Protein AF-A0A958PGD7-F1 (afdb_monomer_lite)

Structure (mmCIF, N/CA/C/O backbone):
data_AF-A0A958PGD7-F1
#
_entry.id   AF-A0A958PGD7-F1
#
loop_
_atom_site.group_PDB
_atom_site.id
_atom_site.type_symbol
_atom_site.label_atom_id
_atom_site.label_alt_id
_atom_site.label_comp_id
_atom_site.label_asym_id
_atom_site.label_entity_id
_atom_site.label_seq_id
_atom_site.pdbx_PDB_ins_code
_atom_site.Cartn_x
_atom_site.Cartn_y
_atom_site.Cartn_z
_atom_site.occupancy
_atom_site.B_iso_or_equiv
_atom_site.auth_seq_id
_atom_site.auth_comp_id
_atom_site.auth_asym_id
_atom_site.auth_atom_id
_atom_site.pdbx_PDB_model_num
ATOM 1 N N . MET A 1 1 ? -17.026 43.948 -34.438 1.00 54.66 1 MET A N 1
ATOM 2 C CA . MET A 1 1 ? -16.077 43.223 -35.307 1.00 54.66 1 MET A CA 1
ATOM 3 C C . MET A 1 1 ? -16.571 41.794 -35.435 1.00 54.66 1 MET A C 1
ATOM 5 O O . MET A 1 1 ? -16.818 41.193 -34.396 1.00 54.66 1 MET A O 1
ATOM 9 N N . PRO A 1 2 ? -16.818 41.289 -36.651 1.00 49.25 2 PRO A N 1
ATOM 10 C CA . PRO A 1 2 ? -17.203 39.897 -36.843 1.00 49.25 2 PRO A CA 1
ATOM 11 C C . PRO A 1 2 ? -16.005 38.981 -36.539 1.00 49.25 2 PRO A C 1
ATOM 13 O O . PRO A 1 2 ? -14.894 39.269 -36.968 1.00 49.25 2 PRO A O 1
ATOM 16 N N . GLU A 1 3 ? -16.226 37.863 -35.841 1.00 53.06 3 GLU A N 1
ATOM 17 C CA . GLU A 1 3 ? -15.231 36.817 -35.500 1.00 53.06 3 GLU A CA 1
ATOM 18 C C . GLU A 1 3 ? -14.529 36.154 -36.711 1.00 53.06 3 GLU A C 1
ATOM 20 O O . GLU A 1 3 ? -13.747 35.223 -36.545 1.00 53.06 3 GLU A O 1
ATOM 25 N N . LYS A 1 4 ? -14.784 36.622 -37.939 1.00 56.81 4 LYS A N 1
ATOM 26 C CA . LYS A 1 4 ? -14.265 36.051 -39.191 1.00 56.81 4 LYS A CA 1
ATOM 27 C C . LYS A 1 4 ? -12.871 36.537 -39.602 1.00 56.81 4 LYS A C 1
ATOM 29 O O . LYS A 1 4 ? -12.318 35.969 -40.534 1.00 56.81 4 LYS A O 1
ATOM 34 N N . ASP A 1 5 ? -12.305 37.524 -38.908 1.00 57.28 5 ASP A N 1
ATOM 35 C CA . ASP A 1 5 ? -10.993 38.103 -39.252 1.00 57.28 5 ASP A CA 1
ATOM 36 C C . ASP A 1 5 ? -9.845 37.627 -38.345 1.00 57.28 5 ASP A C 1
ATOM 38 O O . ASP A 1 5 ? -8.720 38.117 -38.451 1.00 57.28 5 ASP A O 1
ATOM 42 N N . LEU A 1 6 ? -10.092 36.669 -37.445 1.00 59.53 6 LEU A N 1
ATOM 43 C CA . LEU A 1 6 ? -8.996 36.017 -36.734 1.00 59.53 6 LEU A CA 1
ATOM 44 C C . LEU A 1 6 ? -8.353 34.997 -37.683 1.00 59.53 6 LEU A C 1
ATOM 46 O O . LEU A 1 6 ? -9.059 34.101 -38.152 1.00 59.53 6 LEU A O 1
ATOM 50 N N . PRO A 1 7 ? -7.042 35.097 -37.984 1.00 62.22 7 PRO A N 1
ATOM 51 C CA . PRO A 1 7 ? -6.368 34.058 -38.748 1.00 62.22 7 PRO A CA 1
ATOM 52 C C . PRO A 1 7 ? -6.583 32.733 -38.018 1.00 62.22 7 PRO A C 1
ATOM 54 O O . PRO A 1 7 ? -6.309 32.649 -36.817 1.00 62.22 7 PRO A O 1
ATOM 57 N N . GLU A 1 8 ? -7.101 31.721 -38.727 1.00 57.66 8 GLU A N 1
ATOM 58 C CA . GLU A 1 8 ? -7.235 30.373 -38.173 1.00 57.66 8 GLU A CA 1
ATOM 59 C C . GLU A 1 8 ? -5.914 30.015 -37.485 1.00 57.66 8 GLU A C 1
ATOM 61 O O . GLU A 1 8 ? -4.850 30.232 -38.084 1.00 57.66 8 GLU A O 1
ATOM 66 N N . PRO A 1 9 ? -5.939 29.541 -36.222 1.00 60.09 9 PRO A N 1
ATOM 67 C CA . PRO A 1 9 ? -4.718 29.219 -35.511 1.00 60.09 9 PRO A CA 1
ATOM 68 C C . PRO A 1 9 ? -3.950 28.242 -36.386 1.00 60.09 9 PRO A C 1
ATOM 70 O O . PRO A 1 9 ? -4.406 27.122 -36.607 1.00 60.09 9 PRO A O 1
ATOM 73 N N . GLN A 1 10 ? -2.817 28.691 -36.936 1.00 54.91 10 GLN A N 1
ATOM 74 C CA . GLN A 1 10 ? -2.005 27.869 -37.816 1.00 54.91 10 GLN A CA 1
ATOM 75 C C . GLN A 1 10 ? -1.646 26.613 -37.029 1.00 54.91 10 GLN A C 1
ATOM 77 O O . GLN A 1 10 ? -0.793 26.640 -36.136 1.00 54.91 10 GLN A O 1
ATOM 82 N N . HIS A 1 11 ? -2.332 25.510 -37.326 1.00 57.81 11 HIS A N 1
ATOM 83 C CA . HIS A 1 11 ? -1.993 24.212 -36.786 1.00 57.81 11 HIS A CA 1
ATOM 84 C C . HIS A 1 11 ? -0.619 23.887 -37.345 1.00 57.81 11 HIS A C 1
ATOM 86 O O . HIS A 1 11 ? -0.494 23.401 -38.466 1.00 57.81 11 HIS A O 1
ATOM 92 N N . ARG A 1 12 ? 0.424 24.228 -36.581 1.00 66.94 12 ARG A N 1
ATOM 93 C CA . ARG A 1 12 ? 1.813 23.959 -36.935 1.00 66.94 12 ARG A CA 1
ATOM 94 C C . ARG A 1 12 ? 1.898 22.476 -37.278 1.00 66.94 12 ARG A C 1
ATOM 96 O O . ARG A 1 12 ? 1.756 21.625 -36.397 1.00 66.94 12 ARG A O 1
ATOM 103 N N . GLN A 1 13 ? 2.025 22.166 -38.566 1.00 76.38 13 GLN A N 1
ATOM 104 C CA . GLN A 1 13 ? 2.074 20.792 -39.035 1.00 76.38 13 GLN A CA 1
ATOM 105 C C . GLN A 1 13 ? 3.420 20.221 -38.610 1.00 76.38 13 GLN A C 1
ATOM 107 O O . GLN A 1 13 ? 4.433 20.428 -39.266 1.00 76.38 13 GLN A O 1
ATOM 112 N N . TYR A 1 14 ? 3.432 19.543 -37.464 1.00 77.12 14 TYR A N 1
ATOM 113 C CA . TYR A 1 14 ? 4.643 18.907 -36.970 1.00 77.12 14 TYR A CA 1
ATOM 114 C C . TYR A 1 14 ? 5.103 17.839 -37.951 1.00 77.12 14 TYR A C 1
ATOM 116 O O . TYR A 1 14 ? 4.290 16.994 -38.365 1.00 77.12 14 TYR A O 1
ATOM 124 N N . THR A 1 15 ? 6.401 17.835 -38.244 1.00 86.88 15 THR A N 1
ATOM 125 C CA . THR A 1 15 ? 7.032 16.754 -39.004 1.00 86.88 15 THR A CA 1
ATOM 126 C C . THR A 1 15 ? 6.924 15.436 -38.226 1.00 86.88 15 THR A C 1
ATOM 128 O O . THR A 1 15 ? 6.704 15.417 -37.009 1.00 86.88 15 THR A O 1
ATOM 131 N N . ALA A 1 16 ? 7.058 14.297 -38.909 1.00 82.81 16 ALA A N 1
ATOM 132 C CA . ALA A 1 16 ? 7.007 12.987 -38.252 1.00 82.81 16 ALA A CA 1
ATOM 133 C C . ALA A 1 16 ? 8.066 12.855 -37.135 1.00 82.81 16 ALA A C 1
ATOM 135 O O . ALA A 1 16 ? 7.790 12.292 -36.074 1.00 82.81 16 ALA A O 1
ATOM 136 N N . GLU A 1 17 ? 9.247 13.440 -37.343 1.00 83.81 17 GLU A N 1
ATOM 137 C CA . GLU A 1 17 ? 10.339 13.464 -36.370 1.00 83.81 17 GLU A CA 1
ATOM 138 C C . GLU A 1 17 ? 10.009 14.324 -35.141 1.00 83.81 17 GLU A C 1
ATOM 140 O O . GLU A 1 17 ? 10.188 13.880 -34.005 1.00 83.81 17 GLU A O 1
ATOM 145 N N . GLU A 1 18 ? 9.428 15.510 -35.338 1.00 85.12 18 GLU A N 1
ATOM 146 C CA . GLU A 1 18 ? 8.986 16.372 -34.236 1.00 85.12 18 GLU A CA 1
ATOM 147 C C . GLU A 1 18 ? 7.884 15.715 -33.400 1.00 85.12 18 GLU A C 1
ATOM 149 O O . GLU A 1 18 ? 7.920 15.768 -32.165 1.00 85.12 18 GLU A O 1
ATOM 154 N N . ARG A 1 19 ? 6.915 15.049 -34.047 1.00 82.69 19 ARG A N 1
ATOM 155 C CA . ARG A 1 19 ? 5.870 14.285 -33.343 1.00 82.69 19 ARG A CA 1
ATOM 156 C C . ARG A 1 19 ? 6.479 13.159 -32.514 1.00 82.69 19 ARG A C 1
ATOM 158 O O . ARG A 1 19 ? 6.076 12.962 -31.366 1.00 82.69 19 ARG A O 1
ATOM 165 N N . ARG A 1 20 ? 7.470 12.450 -33.063 1.00 82.00 20 ARG A N 1
ATOM 166 C CA . ARG A 1 20 ? 8.191 11.373 -32.371 1.00 82.00 20 ARG A CA 1
ATOM 167 C C . ARG A 1 20 ? 8.942 11.895 -31.147 1.00 82.00 20 ARG A C 1
ATOM 169 O O . ARG A 1 20 ? 8.758 11.357 -30.055 1.00 82.00 20 ARG A O 1
ATOM 176 N N . LEU A 1 21 ? 9.728 12.960 -31.301 1.00 83.62 21 LEU A N 1
ATOM 177 C CA . LEU A 1 21 ? 10.474 13.582 -30.202 1.00 83.62 21 LEU A CA 1
ATOM 178 C C . LEU A 1 21 ? 9.540 14.098 -29.104 1.00 83.62 21 LEU A C 1
ATOM 180 O O . LEU A 1 21 ? 9.794 13.882 -27.920 1.00 83.62 21 LEU A O 1
ATOM 184 N N . ARG A 1 22 ? 8.419 14.723 -29.478 1.00 86.06 22 ARG A N 1
ATOM 185 C CA . ARG A 1 22 ? 7.398 15.175 -28.524 1.00 86.06 22 ARG A CA 1
ATOM 186 C C . ARG A 1 22 ? 6.756 14.023 -27.770 1.00 86.06 22 ARG A C 1
ATOM 188 O O . ARG A 1 22 ? 6.669 14.091 -26.547 1.00 86.06 22 ARG A O 1
ATOM 195 N N . LYS A 1 23 ? 6.353 12.957 -28.469 1.00 85.88 23 LYS A N 1
ATOM 196 C CA . LYS A 1 23 ? 5.794 11.751 -27.842 1.00 85.88 23 LYS A CA 1
ATOM 197 C C . LYS A 1 23 ? 6.782 11.149 -26.846 1.00 85.88 23 LYS A C 1
ATOM 199 O O . LYS A 1 23 ? 6.402 10.813 -25.729 1.00 85.88 23 LYS A O 1
ATOM 204 N N . GLN A 1 24 ? 8.052 11.052 -27.229 1.00 84.44 24 GLN A N 1
ATOM 205 C CA . GLN A 1 24 ? 9.096 10.532 -26.358 1.00 84.44 24 GLN A CA 1
ATOM 206 C C . GLN A 1 24 ? 9.319 11.419 -25.127 1.00 84.44 24 GLN A C 1
ATOM 208 O O . GLN A 1 24 ? 9.363 10.908 -24.011 1.00 84.44 24 GLN A O 1
ATOM 213 N N . ASN A 1 25 ? 9.413 12.736 -25.313 1.00 88.38 25 ASN A N 1
ATOM 214 C CA . ASN A 1 25 ? 9.554 13.680 -24.207 1.00 88.38 25 ASN A CA 1
ATOM 215 C C . ASN A 1 25 ? 8.356 13.611 -23.257 1.00 88.38 25 ASN A C 1
ATOM 217 O O . ASN A 1 25 ? 8.552 13.613 -22.050 1.00 88.38 25 ASN A O 1
ATOM 221 N N . LEU A 1 26 ? 7.135 13.486 -23.780 1.00 90.38 26 LEU A N 1
ATOM 222 C CA . LEU A 1 26 ? 5.930 13.356 -22.964 1.00 90.38 26 LEU A CA 1
ATOM 223 C C . LEU A 1 26 ? 5.958 12.082 -22.112 1.00 90.38 26 LEU A C 1
ATOM 225 O O . LEU A 1 26 ? 5.656 12.146 -20.925 1.00 90.38 26 LEU A O 1
ATOM 229 N N . LEU A 1 27 ? 6.389 10.951 -22.678 1.00 89.56 27 LEU A N 1
ATOM 230 C CA . LEU A 1 27 ? 6.533 9.697 -21.930 1.00 89.56 27 LEU A CA 1
ATOM 231 C C . LEU A 1 27 ? 7.634 9.771 -20.864 1.00 89.56 27 LEU A C 1
ATOM 233 O O . LEU A 1 27 ? 7.444 9.272 -19.759 1.00 89.56 27 LEU A O 1
ATOM 237 N N . ILE A 1 28 ? 8.766 10.415 -21.164 1.00 90.06 28 ILE A N 1
ATOM 238 C CA . ILE A 1 28 ? 9.842 10.632 -20.185 1.00 90.06 28 ILE A CA 1
ATOM 239 C C . ILE A 1 28 ? 9.365 11.560 -19.062 1.00 90.06 28 ILE A C 1
ATOM 241 O O . ILE A 1 28 ? 9.627 11.282 -17.894 1.00 90.06 28 ILE A O 1
ATOM 245 N N . THR A 1 29 ? 8.647 12.636 -19.390 1.00 92.56 29 THR A N 1
ATOM 246 C CA . THR A 1 29 ? 8.069 13.554 -18.400 1.00 92.56 29 THR A CA 1
ATOM 247 C C . THR A 1 29 ? 7.039 12.846 -17.526 1.00 92.56 29 THR A C 1
ATOM 249 O O . THR A 1 29 ? 7.086 12.993 -16.306 1.00 92.56 29 THR A O 1
ATOM 252 N N . LEU A 1 30 ? 6.159 12.032 -18.118 1.00 93.31 30 LEU A N 1
ATOM 253 C CA . LEU A 1 30 ? 5.189 11.224 -17.381 1.00 93.31 30 LEU A CA 1
ATOM 254 C C . LEU A 1 30 ? 5.892 10.249 -16.427 1.00 93.31 30 LEU A C 1
ATOM 256 O O . LEU A 1 30 ? 5.571 10.217 -15.243 1.00 93.31 30 LEU A O 1
ATOM 260 N N . LEU A 1 31 ? 6.910 9.524 -16.907 1.00 92.62 31 LEU A N 1
ATOM 261 C CA . LEU A 1 31 ? 7.721 8.645 -16.063 1.00 92.62 31 LEU A CA 1
ATOM 262 C C . LEU A 1 31 ? 8.404 9.425 -14.930 1.00 92.62 31 LEU A C 1
ATOM 264 O O . LEU A 1 31 ? 8.455 8.938 -13.803 1.00 92.62 31 LEU A O 1
ATOM 268 N N . GLY A 1 32 ? 8.908 10.629 -15.208 1.00 94.25 32 GLY A N 1
ATOM 269 C CA . GLY A 1 32 ? 9.502 11.511 -14.204 1.00 94.25 32 GLY A CA 1
ATOM 270 C C . GLY A 1 32 ? 8.509 11.905 -13.113 1.00 94.25 32 GLY A C 1
ATOM 271 O O . GLY A 1 32 ? 8.841 11.822 -11.932 1.00 94.25 32 GLY A O 1
ATOM 272 N N . PHE A 1 33 ? 7.275 12.249 -13.492 1.00 94.75 33 PHE A N 1
ATOM 273 C CA . PHE A 1 33 ? 6.192 12.520 -12.546 1.00 94.75 33 PHE A CA 1
ATOM 274 C C . PHE A 1 33 ? 5.870 11.289 -11.690 1.00 94.75 33 PHE A C 1
ATOM 276 O O . PHE A 1 33 ? 5.876 11.380 -10.463 1.00 94.75 33 PHE A O 1
ATOM 283 N N . CYS A 1 34 ? 5.671 10.120 -12.309 1.00 94.06 34 CYS A N 1
ATOM 284 C CA . CYS A 1 34 ? 5.408 8.874 -11.583 1.00 94.06 34 CYS A CA 1
ATOM 285 C C . CYS A 1 34 ? 6.563 8.494 -10.643 1.00 94.06 34 CYS A C 1
ATOM 287 O O . CYS A 1 34 ? 6.325 8.047 -9.526 1.00 94.06 34 CYS A O 1
ATOM 289 N N . THR A 1 35 ? 7.809 8.716 -11.065 1.00 93.62 35 THR A N 1
ATOM 290 C CA . THR A 1 35 ? 9.011 8.461 -10.256 1.00 93.62 35 THR A CA 1
ATOM 291 C C . THR A 1 35 ? 9.069 9.388 -9.045 1.00 93.62 35 THR A C 1
ATOM 293 O O . THR A 1 35 ? 9.272 8.922 -7.927 1.00 93.62 35 THR A O 1
ATOM 296 N N . ALA A 1 36 ? 8.849 10.693 -9.235 1.00 94.62 36 ALA A N 1
ATOM 297 C CA . ALA A 1 36 ? 8.804 11.657 -8.136 1.00 94.62 36 ALA A CA 1
ATOM 298 C C . ALA A 1 36 ? 7.669 11.331 -7.150 1.00 94.62 36 ALA A C 1
ATOM 300 O O . ALA A 1 36 ? 7.858 11.369 -5.934 1.00 94.62 36 ALA A O 1
ATOM 301 N N . TYR A 1 37 ? 6.507 10.936 -7.670 1.00 91.69 37 TYR A N 1
ATOM 302 C CA . TYR A 1 37 ? 5.378 10.514 -6.850 1.00 91.69 37 TYR A CA 1
ATOM 303 C C . TYR A 1 37 ? 5.682 9.231 -6.062 1.00 91.69 37 TYR A C 1
ATOM 305 O O . TYR A 1 37 ? 5.400 9.148 -4.868 1.00 91.69 37 TYR A O 1
ATOM 313 N N . ALA A 1 38 ? 6.323 8.240 -6.684 1.00 91.38 38 ALA A N 1
ATOM 314 C CA . ALA A 1 38 ? 6.757 7.041 -5.979 1.00 91.38 38 ALA A CA 1
ATOM 315 C C . ALA A 1 38 ? 7.791 7.354 -4.891 1.00 91.38 38 ALA A C 1
ATOM 317 O O . ALA A 1 38 ? 7.700 6.791 -3.805 1.00 91.38 38 ALA A O 1
ATOM 318 N N . GLN A 1 39 ? 8.723 8.286 -5.122 1.00 93.00 39 GLN A N 1
ATOM 319 C CA . GLN A 1 39 ? 9.652 8.744 -4.081 1.00 93.00 39 GLN A CA 1
ATOM 320 C C . GLN A 1 39 ? 8.930 9.368 -2.886 1.00 93.00 39 GLN A C 1
ATOM 322 O O . GLN A 1 39 ? 9.309 9.105 -1.743 1.00 93.00 39 GLN A O 1
ATOM 327 N N . LEU A 1 40 ? 7.871 10.146 -3.126 1.00 92.81 40 LEU A N 1
ATOM 328 C CA . LEU A 1 40 ? 7.060 10.706 -2.049 1.00 92.81 40 LEU A CA 1
ATOM 329 C C . LEU A 1 40 ? 6.517 9.598 -1.136 1.00 92.81 40 LEU A C 1
ATOM 331 O O . LEU A 1 40 ? 6.687 9.669 0.077 1.00 92.81 40 LEU A O 1
ATOM 335 N N . HIS A 1 41 ? 5.931 8.548 -1.712 1.00 89.00 41 HIS A N 1
ATOM 336 C CA . HIS A 1 41 ? 5.277 7.473 -0.954 1.00 89.00 41 HIS A CA 1
ATO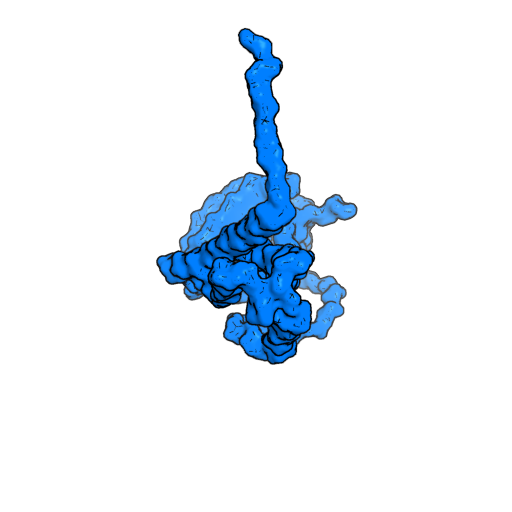M 337 C C . HIS A 1 41 ? 6.217 6.408 -0.395 1.00 89.00 41 HIS A C 1
ATOM 339 O O . HIS A 1 41 ? 5.926 5.824 0.643 1.00 89.00 41 HIS A O 1
ATOM 345 N N . LYS A 1 42 ? 7.347 6.154 -1.053 1.00 89.19 42 LYS A N 1
ATOM 346 C CA . LYS A 1 42 ? 8.261 5.055 -0.701 1.00 89.19 42 LYS A CA 1
ATOM 347 C C . LYS A 1 42 ? 9.487 5.493 0.091 1.00 89.19 42 LYS A C 1
ATOM 349 O O . LYS A 1 42 ? 10.136 4.654 0.715 1.00 89.19 42 LYS A O 1
ATOM 354 N N . LEU A 1 43 ? 9.804 6.789 0.074 1.00 92.06 43 LEU A N 1
ATOM 355 C CA . LEU A 1 43 ? 10.951 7.359 0.776 1.00 92.06 43 LEU A CA 1
ATOM 356 C C . LEU A 1 43 ? 10.545 8.510 1.697 1.00 92.06 43 LEU A C 1
ATOM 358 O O . LEU A 1 43 ? 10.772 8.415 2.899 1.00 92.06 43 LEU A O 1
ATOM 362 N N . ILE A 1 44 ? 9.947 9.579 1.159 1.00 92.38 44 ILE A N 1
ATOM 363 C CA . ILE A 1 44 ? 9.723 10.821 1.918 1.00 92.38 44 ILE A CA 1
ATOM 364 C C . ILE A 1 44 ? 8.714 10.601 3.048 1.00 92.38 44 ILE A C 1
ATOM 366 O O . ILE A 1 44 ? 9.037 10.870 4.201 1.00 92.38 44 ILE A O 1
ATOM 370 N N . ILE A 1 45 ? 7.519 10.081 2.746 1.00 88.50 45 ILE A N 1
ATOM 371 C CA . ILE A 1 45 ? 6.483 9.804 3.751 1.00 88.50 45 ILE A CA 1
ATOM 372 C C . ILE A 1 45 ? 7.006 8.827 4.816 1.00 88.50 45 ILE A C 1
ATOM 374 O O . ILE A 1 45 ? 6.941 9.184 5.992 1.00 88.50 45 ILE A O 1
ATOM 378 N N . PRO A 1 46 ? 7.596 7.662 4.471 1.00 87.38 46 PRO A N 1
ATOM 379 C CA . PRO A 1 46 ? 8.190 6.772 5.465 1.00 87.38 46 PRO A CA 1
ATOM 380 C C . PRO A 1 46 ? 9.251 7.447 6.342 1.00 87.38 46 PRO A C 1
ATOM 382 O O . PRO A 1 46 ? 9.263 7.249 7.556 1.00 87.38 46 PRO A O 1
ATOM 385 N N . LEU A 1 47 ? 10.115 8.284 5.758 1.00 90.38 47 LEU A N 1
ATOM 386 C CA . LEU A 1 47 ? 11.160 9.006 6.486 1.00 90.38 47 LEU A CA 1
ATOM 387 C C . LEU A 1 47 ? 10.580 10.055 7.441 1.00 90.38 47 LEU A C 1
ATOM 389 O O . LEU A 1 47 ? 11.028 10.144 8.581 1.00 90.38 47 LEU A O 1
ATOM 393 N N . VAL A 1 48 ? 9.549 10.791 7.021 1.00 91.44 48 VAL A N 1
ATOM 394 C CA . VAL A 1 48 ? 8.814 11.712 7.899 1.00 91.44 48 VAL A CA 1
ATOM 395 C C . VAL A 1 48 ? 8.122 10.933 9.018 1.00 91.44 48 VAL A C 1
ATOM 397 O O . VAL A 1 48 ? 8.244 11.306 10.180 1.00 91.44 48 VAL A O 1
ATOM 400 N N . LEU A 1 49 ? 7.464 9.811 8.708 1.00 81.88 49 LEU A N 1
ATOM 401 C CA . LEU A 1 49 ? 6.789 8.971 9.702 1.00 81.88 49 LEU A CA 1
ATOM 402 C C . LEU A 1 49 ? 7.756 8.379 10.732 1.00 81.88 49 LEU A C 1
ATOM 404 O O . LEU A 1 49 ? 7.378 8.262 11.898 1.00 81.88 49 LEU A O 1
ATOM 408 N N . LYS A 1 50 ? 9.006 8.080 10.352 1.00 84.81 50 LYS A N 1
ATOM 409 C CA . LYS A 1 50 ? 10.063 7.668 11.293 1.00 84.81 50 LYS A CA 1
ATOM 410 C C . LYS A 1 50 ? 10.392 8.720 12.356 1.00 84.81 50 LYS A C 1
ATOM 412 O O . LYS A 1 50 ? 10.878 8.354 13.419 1.00 84.81 50 LYS A O 1
ATOM 417 N N . LEU A 1 51 ? 10.114 9.997 12.094 1.00 86.62 51 LEU A N 1
ATOM 418 C CA . LEU A 1 51 ? 10.293 11.093 13.055 1.00 86.62 51 LEU A CA 1
ATOM 419 C C . LEU A 1 51 ? 9.052 11.325 13.931 1.00 86.62 51 LEU A C 1
ATOM 421 O O . LEU A 1 51 ? 9.045 12.208 14.786 1.00 86.62 51 LEU A O 1
ATOM 425 N N . THR A 1 52 ? 7.988 10.549 13.721 1.00 79.31 52 THR A N 1
ATOM 426 C CA . THR A 1 52 ? 6.735 10.642 14.477 1.00 79.31 52 THR A CA 1
ATOM 427 C C . THR A 1 52 ? 6.551 9.418 15.382 1.00 79.31 52 THR A C 1
ATOM 429 O O . THR A 1 52 ? 7.243 8.408 15.228 1.00 79.31 52 THR A O 1
ATOM 432 N N . PRO A 1 53 ? 5.557 9.425 16.291 1.00 70.56 53 PRO A N 1
ATOM 433 C CA . PRO A 1 53 ? 5.187 8.228 17.047 1.00 70.56 53 PRO A CA 1
ATOM 434 C C . PRO A 1 53 ? 4.821 7.010 16.176 1.00 70.56 53 PRO A C 1
ATOM 436 O O . PRO A 1 53 ? 4.842 5.893 16.675 1.00 70.56 53 PRO A O 1
ATOM 439 N N . LEU A 1 54 ? 4.540 7.194 14.878 1.00 64.06 54 LEU A N 1
ATOM 440 C CA . LEU A 1 54 ? 4.214 6.127 13.922 1.00 64.06 54 LEU A CA 1
ATOM 441 C C . LEU A 1 54 ? 5.447 5.413 13.332 1.00 64.06 54 LEU A C 1
ATOM 443 O O . LEU A 1 54 ? 5.300 4.629 12.393 1.00 64.06 54 LEU A O 1
ATOM 447 N N . HIS A 1 55 ? 6.651 5.643 13.862 1.00 71.56 55 HIS A N 1
ATOM 448 C CA . HIS A 1 55 ? 7.901 5.064 13.352 1.00 71.56 55 HIS A CA 1
ATOM 449 C C . HIS A 1 55 ? 7.953 3.526 13.332 1.00 71.56 55 HIS A C 1
ATOM 451 O O . HIS A 1 55 ? 8.753 2.974 12.580 1.00 71.56 55 HIS A O 1
ATOM 457 N N . VAL A 1 56 ? 7.113 2.833 14.107 1.00 62.66 56 VAL A N 1
ATOM 458 C CA . VAL A 1 56 ? 7.020 1.357 14.113 1.00 62.66 56 VAL A CA 1
ATOM 459 C C . VAL A 1 56 ? 5.982 0.836 13.110 1.00 62.66 56 VAL A C 1
ATOM 461 O O . VAL A 1 56 ? 5.995 -0.337 12.743 1.00 62.66 56 VAL A O 1
ATOM 464 N N . SER A 1 57 ? 5.092 1.707 12.624 1.00 65.81 57 SER A N 1
ATOM 465 C CA . SER A 1 57 ? 4.011 1.302 11.726 1.00 65.81 57 SER A CA 1
ATOM 466 C C . SER A 1 57 ? 4.548 0.765 10.391 1.00 65.81 57 SER A C 1
ATOM 468 O O . SER A 1 57 ? 5.595 1.209 9.917 1.00 65.81 57 SER A O 1
ATOM 470 N N . PRO A 1 58 ? 3.818 -0.128 9.701 1.00 69.62 58 PRO A N 1
ATOM 471 C CA . PRO A 1 58 ? 4.196 -0.579 8.359 1.00 69.62 58 PRO A CA 1
ATOM 472 C C . PRO A 1 58 ? 4.429 0.572 7.361 1.00 69.62 58 PRO A C 1
ATOM 474 O O . PRO A 1 58 ? 5.224 0.432 6.436 1.00 69.62 58 PRO A O 1
ATOM 477 N N . TYR A 1 59 ? 3.787 1.723 7.586 1.00 74.75 59 TYR A N 1
ATOM 478 C CA . TYR A 1 59 ? 3.897 2.938 6.777 1.00 74.75 59 TYR A CA 1
ATOM 479 C C . TYR A 1 59 ? 5.248 3.661 6.899 1.00 74.75 59 TYR A C 1
ATOM 481 O O . TYR A 1 59 ? 5.612 4.422 6.006 1.00 74.75 59 TYR A O 1
ATOM 489 N N . SER A 1 60 ? 6.004 3.445 7.980 1.00 80.12 60 SER A N 1
ATOM 490 C CA . SER A 1 60 ? 7.327 4.060 8.179 1.00 80.12 60 SER A CA 1
ATOM 491 C C . SER A 1 60 ? 8.462 3.280 7.499 1.00 80.12 60 SER A C 1
ATOM 493 O O . SER A 1 60 ? 9.617 3.728 7.478 1.00 80.12 60 SER A O 1
ATOM 495 N N . LYS A 1 61 ? 8.165 2.092 6.956 1.00 83.69 61 LYS A N 1
ATOM 496 C CA . LYS A 1 61 ? 9.151 1.240 6.290 1.00 83.69 61 LYS A CA 1
ATOM 497 C C . LYS A 1 61 ? 9.468 1.808 4.912 1.00 83.69 61 LYS A C 1
ATOM 499 O O . LYS A 1 61 ? 8.594 1.949 4.063 1.00 83.69 61 LYS A O 1
ATOM 504 N N . ILE A 1 62 ? 10.745 2.124 4.705 1.00 86.50 62 ILE A N 1
ATOM 505 C CA . ILE A 1 62 ? 11.246 2.608 3.419 1.00 86.50 62 ILE A CA 1
ATOM 506 C C . ILE A 1 62 ? 11.195 1.453 2.425 1.00 86.50 62 ILE A C 1
ATOM 508 O O . ILE A 1 62 ? 11.743 0.380 2.679 1.00 86.50 62 ILE A O 1
ATOM 512 N N . ASP A 1 63 ? 10.558 1.701 1.290 1.00 85.50 63 ASP A N 1
ATOM 513 C CA . ASP A 1 63 ? 10.464 0.742 0.203 1.00 85.50 63 ASP A CA 1
ATOM 514 C C . ASP A 1 63 ? 11.519 1.054 -0.862 1.00 85.50 63 ASP A C 1
ATOM 516 O O . ASP A 1 63 ? 11.316 1.900 -1.734 1.00 85.50 63 ASP A O 1
ATOM 520 N N . PHE A 1 64 ? 12.658 0.359 -0.798 1.00 86.44 64 PHE A N 1
ATOM 521 C CA . PHE A 1 64 ? 13.808 0.578 -1.685 1.00 86.44 64 PHE A CA 1
ATOM 522 C C . PHE A 1 64 ? 13.508 0.380 -3.177 1.00 86.44 64 PHE A C 1
ATOM 524 O O . PHE A 1 64 ? 14.310 0.798 -4.016 1.00 86.44 64 PHE A O 1
ATOM 531 N N . TRP A 1 65 ? 12.334 -0.147 -3.535 1.00 84.94 65 TRP A N 1
ATOM 532 C CA . TRP A 1 65 ? 11.849 -0.153 -4.913 1.00 84.94 65 TRP A CA 1
ATOM 533 C C . TRP A 1 65 ? 11.746 1.245 -5.541 1.00 84.94 65 TRP A C 1
ATOM 535 O O . TRP A 1 65 ? 11.764 1.359 -6.768 1.00 84.94 65 TRP A O 1
ATOM 545 N N . PHE A 1 66 ? 11.739 2.331 -4.752 1.00 85.62 66 PHE A N 1
ATOM 546 C CA . PHE A 1 66 ? 11.878 3.687 -5.304 1.00 85.62 66 PHE A CA 1
ATOM 547 C C . PHE A 1 66 ? 13.170 3.857 -6.128 1.00 85.62 66 PHE A C 1
ATOM 549 O O . PHE A 1 66 ? 13.175 4.595 -7.118 1.00 85.62 66 PHE A O 1
ATOM 556 N N . LEU A 1 67 ? 14.255 3.163 -5.758 1.00 89.62 67 LEU A N 1
ATOM 557 C CA . LEU A 1 67 ? 15.563 3.295 -6.400 1.00 89.62 67 LEU A CA 1
ATOM 558 C C . LEU A 1 67 ? 15.543 2.770 -7.839 1.00 89.62 67 LEU A C 1
ATOM 560 O O . LEU A 1 67 ? 16.166 3.362 -8.718 1.00 89.62 67 LEU A O 1
ATOM 564 N N . HIS A 1 68 ? 14.776 1.706 -8.091 1.00 89.38 68 HIS A N 1
ATOM 565 C CA . HIS A 1 68 ? 14.566 1.160 -9.432 1.00 89.38 68 HIS A CA 1
ATOM 566 C C . HIS A 1 68 ? 13.959 2.211 -10.366 1.00 89.38 68 HIS A C 1
ATOM 568 O O . HIS A 1 68 ? 14.521 2.489 -11.427 1.00 89.38 68 HIS A O 1
ATOM 574 N N . SER A 1 69 ? 12.870 2.856 -9.940 1.00 91.06 69 SER A N 1
ATOM 575 C CA . SER A 1 69 ? 12.202 3.891 -10.736 1.00 91.06 69 SER A CA 1
ATOM 576 C C . SER A 1 69 ? 13.096 5.106 -10.992 1.00 91.06 69 SER A C 1
ATOM 578 O O . SER A 1 69 ? 13.154 5.613 -12.114 1.00 91.06 69 SER A O 1
ATOM 580 N N . LEU A 1 70 ? 13.875 5.515 -9.983 1.00 93.25 70 LEU A N 1
ATOM 581 C CA . LEU A 1 70 ? 14.836 6.608 -10.090 1.00 93.25 70 LEU A CA 1
ATOM 582 C C . LEU A 1 70 ? 15.950 6.290 -11.090 1.00 93.25 70 LEU A C 1
ATOM 584 O O . LEU A 1 70 ? 16.246 7.111 -11.961 1.00 93.25 70 LEU A O 1
ATOM 588 N N . LEU A 1 71 ? 16.540 5.097 -10.991 1.00 93.69 71 LEU A N 1
ATOM 589 C CA . LEU A 1 71 ? 17.587 4.645 -11.901 1.00 93.69 71 LEU A CA 1
ATOM 590 C C . LEU A 1 71 ? 17.056 4.549 -13.334 1.00 93.69 71 LEU A C 1
ATOM 592 O O . LEU A 1 71 ? 17.703 5.024 -14.268 1.00 93.69 71 LEU A O 1
ATOM 596 N N . PHE A 1 72 ? 15.862 3.981 -13.506 1.00 92.62 72 PHE A N 1
ATOM 597 C CA . PHE A 1 72 ? 15.231 3.837 -14.810 1.00 92.62 72 PHE A CA 1
ATOM 598 C C . PHE A 1 72 ? 14.952 5.194 -15.466 1.00 92.62 72 PHE A C 1
ATOM 600 O O . PHE A 1 72 ? 15.352 5.418 -16.612 1.00 92.62 72 PHE A O 1
ATOM 607 N N . PHE A 1 73 ? 14.351 6.131 -14.727 1.00 94.06 73 PHE A N 1
ATOM 608 C CA . PHE A 1 73 ? 14.118 7.494 -15.201 1.00 94.06 73 PHE A CA 1
ATOM 609 C C . PHE A 1 73 ? 15.425 8.217 -15.544 1.00 94.06 73 PHE A C 1
ATOM 611 O O . PHE A 1 73 ? 15.527 8.821 -16.613 1.00 94.06 73 PHE A O 1
ATOM 618 N N . PHE A 1 74 ? 16.437 8.140 -14.675 1.00 93.81 74 PHE A N 1
ATOM 619 C CA . PHE A 1 74 ? 17.730 8.786 -14.901 1.00 93.81 74 PHE A CA 1
ATOM 620 C C . PHE A 1 74 ? 18.407 8.276 -16.177 1.00 93.81 74 PHE A C 1
ATOM 622 O O . PHE A 1 74 ? 18.835 9.078 -17.013 1.00 93.81 74 PHE A O 1
ATOM 629 N N . LEU A 1 75 ? 18.459 6.952 -16.357 1.00 90.56 75 LEU A N 1
ATOM 630 C CA . LEU A 1 75 ? 19.028 6.336 -17.553 1.00 90.56 75 LEU A CA 1
ATOM 631 C C . LEU A 1 75 ? 18.271 6.778 -18.803 1.00 90.56 75 LEU A C 1
ATOM 633 O O . LEU A 1 75 ? 18.895 7.274 -19.740 1.00 90.56 75 LEU A O 1
ATOM 637 N N . LEU A 1 76 ? 16.939 6.687 -18.792 1.00 88.88 76 LEU A N 1
ATOM 638 C CA . LEU A 1 76 ? 16.117 7.047 -19.943 1.00 88.88 76 LEU A CA 1
ATOM 639 C C . LEU A 1 76 ? 16.213 8.542 -20.286 1.00 88.88 76 LEU A C 1
ATOM 641 O O . LEU A 1 76 ? 16.271 8.897 -21.463 1.00 88.88 76 LEU A O 1
ATOM 645 N N . ARG A 1 77 ? 16.285 9.425 -19.282 1.00 90.50 77 ARG A N 1
ATO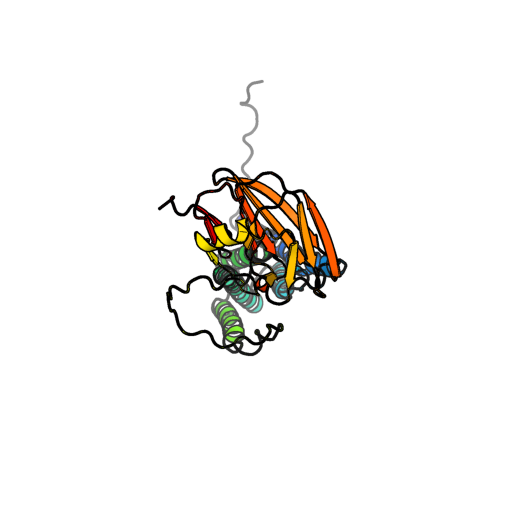M 646 C CA . ARG A 1 77 ? 16.479 10.869 -19.480 1.00 90.50 77 ARG A CA 1
ATOM 647 C C . ARG A 1 77 ? 17.845 11.179 -20.091 1.00 90.50 77 ARG A C 1
ATOM 649 O O . ARG A 1 77 ? 17.926 12.047 -20.960 1.00 90.50 77 ARG A O 1
ATOM 656 N N . LYS A 1 78 ? 18.901 10.483 -19.651 1.00 89.88 78 LYS A N 1
ATOM 657 C CA . LYS A 1 78 ? 20.280 10.698 -20.115 1.00 89.88 78 LYS A CA 1
ATOM 658 C C . LYS A 1 78 ? 20.498 10.193 -21.539 1.00 89.88 78 LYS A C 1
ATOM 660 O O . LYS A 1 78 ? 21.078 10.900 -22.355 1.00 89.88 78 LYS A O 1
ATOM 665 N N . THR A 1 79 ? 20.060 8.975 -21.841 1.00 86.38 79 THR A N 1
ATOM 666 C CA . THR A 1 79 ? 20.352 8.322 -23.128 1.00 86.38 79 THR A CA 1
ATOM 667 C C . THR A 1 79 ? 19.276 8.567 -24.177 1.00 86.38 79 THR A C 1
ATOM 669 O O . THR A 1 79 ? 19.535 8.375 -25.365 1.00 86.38 79 THR A O 1
ATOM 672 N N . ARG A 1 80 ? 18.052 8.923 -23.753 1.00 84.00 80 ARG A N 1
ATOM 673 C CA . ARG A 1 80 ? 16.840 8.926 -24.591 1.00 84.00 80 ARG A CA 1
ATOM 674 C C . ARG A 1 80 ? 16.650 7.610 -25.359 1.00 84.00 80 ARG A C 1
ATOM 676 O O . ARG A 1 80 ? 16.040 7.579 -26.423 1.00 84.00 80 ARG A O 1
ATOM 683 N N . LYS A 1 81 ? 17.180 6.506 -24.833 1.00 82.88 81 LYS A N 1
ATOM 684 C CA . LYS A 1 81 ? 17.086 5.158 -25.404 1.00 82.88 81 LYS A CA 1
ATOM 685 C C . LYS A 1 81 ? 16.977 4.156 -24.261 1.00 82.88 81 LYS A C 1
ATOM 687 O O . LYS A 1 81 ? 17.655 4.312 -23.251 1.00 82.88 81 LYS A O 1
ATOM 692 N N . LEU A 1 82 ? 16.154 3.121 -24.417 1.00 80.50 82 LEU A N 1
ATOM 693 C CA . LEU A 1 82 ? 16.067 2.053 -23.417 1.00 80.50 82 LEU A CA 1
ATOM 694 C C . LEU A 1 82 ? 17.373 1.248 -23.387 1.00 80.50 82 LEU A C 1
ATOM 696 O O . LEU A 1 82 ? 17.954 1.050 -22.320 1.00 80.50 82 LEU A O 1
ATOM 700 N N . GLY A 1 83 ? 17.860 0.809 -24.554 1.00 85.88 83 GLY A N 1
ATOM 701 C CA . GLY A 1 83 ? 19.016 -0.084 -24.630 1.00 85.88 83 GLY A CA 1
ATOM 702 C C . GLY A 1 83 ? 18.789 -1.386 -23.837 1.00 85.88 83 GLY A C 1
ATOM 703 O O . GLY A 1 83 ? 17.661 -1.681 -23.428 1.00 85.88 83 GLY A O 1
ATOM 704 N N . PRO A 1 84 ? 19.838 -2.189 -23.593 1.00 89.00 84 PRO A N 1
ATOM 705 C CA . PRO A 1 84 ? 19.719 -3.426 -22.818 1.00 89.00 84 PRO A CA 1
ATOM 706 C C . PRO A 1 84 ? 19.288 -3.183 -21.364 1.00 89.00 84 PRO A C 1
ATOM 708 O O . PRO A 1 84 ? 18.310 -3.765 -20.901 1.00 89.00 84 PRO A O 1
ATOM 711 N N . LEU A 1 85 ? 19.978 -2.276 -20.663 1.00 89.62 85 LEU A N 1
ATOM 712 C CA . LEU A 1 85 ? 19.750 -2.017 -19.238 1.00 89.62 85 LEU A CA 1
ATOM 713 C C . LEU A 1 85 ? 18.386 -1.366 -18.973 1.00 89.62 85 LEU A C 1
ATOM 715 O O . LEU A 1 85 ? 17.682 -1.777 -18.057 1.00 89.62 85 LEU A O 1
ATOM 719 N N . GLY A 1 86 ? 17.970 -0.396 -19.793 1.00 89.69 86 GLY A N 1
ATOM 720 C CA . GLY A 1 86 ? 16.639 0.197 -19.670 1.00 89.69 86 GLY A CA 1
ATOM 721 C C . GLY A 1 86 ? 15.529 -0.792 -20.020 1.00 89.69 86 GLY A C 1
ATOM 722 O O . GLY A 1 86 ? 14.504 -0.790 -19.350 1.00 89.69 86 GLY A O 1
ATOM 723 N N . SER A 1 87 ? 15.734 -1.689 -20.994 1.00 91.12 87 SER A N 1
ATOM 724 C CA . SER A 1 87 ? 14.756 -2.752 -21.285 1.00 91.12 87 SER A CA 1
ATOM 725 C C . SER A 1 87 ? 14.615 -3.727 -20.109 1.00 91.12 87 SER A C 1
ATOM 727 O O . SER A 1 87 ? 13.495 -4.082 -19.752 1.00 91.12 87 SER A O 1
ATOM 729 N N . LEU A 1 88 ? 15.727 -4.105 -19.463 1.00 92.00 88 LEU A N 1
ATOM 730 C CA . LEU A 1 88 ? 15.721 -4.931 -18.249 1.00 92.00 88 LEU A CA 1
ATOM 731 C C . LEU A 1 88 ? 14.962 -4.248 -17.109 1.00 92.00 88 LEU A C 1
ATOM 733 O O . LEU A 1 88 ? 14.058 -4.845 -16.528 1.00 92.00 88 LEU A O 1
ATOM 737 N N . LEU A 1 89 ? 15.277 -2.981 -16.827 1.00 92.44 89 LEU A N 1
ATOM 738 C CA . LEU A 1 89 ? 14.589 -2.208 -15.792 1.00 92.44 89 LEU A CA 1
ATOM 739 C C . LEU A 1 89 ? 13.097 -2.038 -16.105 1.00 92.44 89 LEU A C 1
ATOM 741 O O . LEU A 1 89 ? 12.280 -2.154 -15.196 1.00 92.44 89 LEU A O 1
ATOM 745 N N . ALA A 1 90 ? 12.718 -1.833 -17.367 1.00 91.81 90 ALA A N 1
ATOM 746 C CA . ALA A 1 90 ? 11.314 -1.772 -17.761 1.00 91.81 9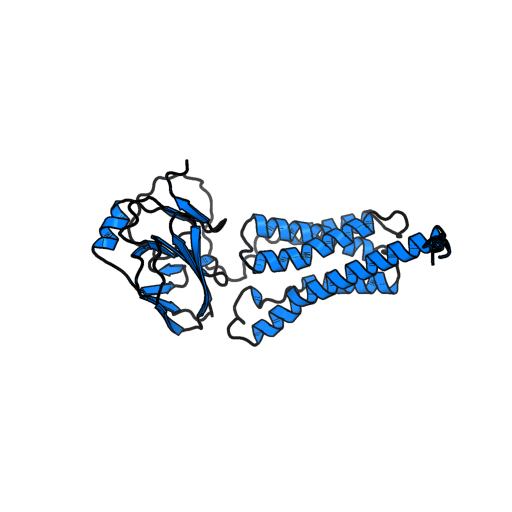0 ALA A CA 1
ATOM 747 C C . ALA A 1 90 ? 10.583 -3.092 -17.460 1.00 91.81 90 ALA A C 1
ATOM 749 O O . ALA A 1 90 ? 9.496 -3.059 -16.890 1.00 91.81 90 ALA A O 1
ATOM 750 N N . GLY A 1 91 ? 11.194 -4.242 -17.769 1.00 91.81 91 GLY A N 1
ATOM 751 C CA . GLY A 1 91 ? 10.642 -5.563 -17.446 1.00 91.81 91 GLY A CA 1
ATOM 752 C C . GLY A 1 91 ? 10.442 -5.780 -15.943 1.00 91.81 91 GLY A C 1
ATOM 753 O O . GLY A 1 91 ? 9.356 -6.168 -15.516 1.00 91.81 91 GLY A O 1
ATOM 754 N N . VAL A 1 92 ? 11.453 -5.435 -15.139 1.00 91.88 92 VAL A N 1
ATOM 755 C CA . VAL A 1 92 ? 11.369 -5.451 -13.667 1.00 91.88 92 VAL A CA 1
ATOM 756 C C . VAL A 1 92 ? 10.220 -4.560 -13.176 1.00 91.88 92 VAL A C 1
ATOM 758 O O . VAL A 1 92 ? 9.411 -4.993 -12.362 1.00 91.88 92 VAL A O 1
ATOM 761 N N . GLY A 1 93 ? 10.100 -3.336 -13.701 1.00 91.69 93 GLY A N 1
ATOM 762 C CA . GLY A 1 93 ? 9.050 -2.395 -13.302 1.00 91.69 93 GLY A CA 1
ATOM 763 C C . GLY A 1 93 ? 7.639 -2.861 -13.664 1.00 91.69 93 GLY A C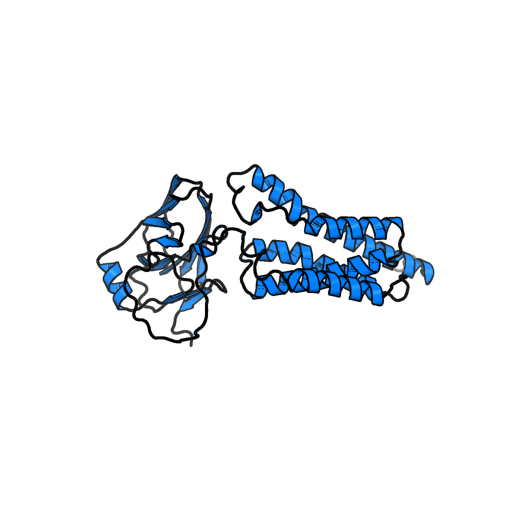 1
ATOM 764 O O . GLY A 1 93 ? 6.710 -2.643 -12.888 1.00 91.69 93 GLY A O 1
ATOM 765 N N . ILE A 1 94 ? 7.479 -3.530 -14.813 1.00 93.06 94 ILE A N 1
ATOM 766 C CA . ILE A 1 94 ? 6.194 -4.110 -15.224 1.00 93.06 94 ILE A CA 1
ATOM 767 C C . ILE A 1 94 ? 5.758 -5.172 -14.215 1.00 93.06 94 ILE A C 1
ATOM 769 O O . ILE A 1 94 ? 4.677 -5.047 -13.632 1.00 93.06 94 ILE A O 1
ATOM 773 N N . LEU A 1 95 ? 6.611 -6.177 -13.977 1.00 92.25 95 LEU A N 1
ATOM 774 C CA . LEU A 1 95 ? 6.283 -7.289 -13.085 1.00 92.25 95 LEU A CA 1
ATOM 775 C C . LEU A 1 95 ? 6.103 -6.821 -11.635 1.00 92.25 95 LEU A C 1
ATOM 777 O O . LEU A 1 95 ? 5.203 -7.298 -10.953 1.00 92.25 95 LEU A O 1
ATOM 781 N N . TYR A 1 96 ? 6.889 -5.844 -11.180 1.00 89.69 96 TYR A N 1
ATOM 782 C CA . TYR A 1 96 ? 6.746 -5.289 -9.837 1.00 89.69 96 TYR A CA 1
ATOM 783 C C . TYR A 1 96 ? 5.369 -4.637 -9.602 1.00 89.69 96 TYR A C 1
ATOM 785 O O . TYR A 1 96 ? 4.758 -4.843 -8.556 1.00 89.69 96 TYR A O 1
ATOM 793 N N . GLY A 1 97 ? 4.826 -3.910 -10.587 1.00 91.06 97 GLY A N 1
ATOM 794 C CA . GLY A 1 97 ? 3.465 -3.369 -10.478 1.00 91.06 97 GLY A CA 1
ATOM 795 C C . GLY A 1 97 ? 2.388 -4.456 -10.404 1.00 91.06 97 GLY A C 1
ATOM 796 O O . GLY A 1 97 ? 1.444 -4.318 -9.632 1.00 91.06 97 GLY A O 1
ATOM 797 N N . VAL A 1 98 ? 2.546 -5.549 -11.160 1.00 90.94 98 VAL A N 1
ATOM 798 C CA . VAL A 1 98 ? 1.643 -6.715 -11.095 1.00 90.94 98 VAL A CA 1
ATOM 799 C C . VAL A 1 98 ? 1.726 -7.390 -9.726 1.00 90.94 98 VAL A C 1
ATOM 801 O O . VAL A 1 98 ? 0.699 -7.732 -9.146 1.00 90.94 98 VAL A O 1
ATOM 804 N N . PHE A 1 99 ? 2.937 -7.531 -9.188 1.00 89.00 99 PHE A N 1
ATOM 805 C CA . PHE A 1 99 ? 3.172 -8.097 -7.864 1.00 89.00 99 PHE A CA 1
ATOM 806 C C . PHE A 1 99 ? 2.491 -7.282 -6.754 1.00 89.00 99 PHE A C 1
ATOM 808 O O . PHE A 1 99 ? 1.797 -7.851 -5.922 1.00 89.00 99 PHE A O 1
ATOM 815 N N . GLU A 1 100 ? 2.601 -5.952 -6.767 1.00 87.31 100 GLU A N 1
ATOM 816 C CA . GLU A 1 100 ? 1.928 -5.096 -5.774 1.00 87.31 100 GLU A CA 1
ATOM 817 C C . GLU A 1 100 ? 0.392 -5.192 -5.859 1.00 87.31 100 GLU A C 1
ATOM 819 O O . GLU A 1 100 ? -0.286 -5.210 -4.833 1.00 87.31 100 GLU A O 1
ATOM 824 N N . VAL A 1 101 ? -0.177 -5.324 -7.065 1.00 87.62 101 VAL A N 1
ATOM 825 C CA . VAL A 1 101 ? -1.620 -5.593 -7.236 1.00 87.62 101 VAL A CA 1
ATOM 826 C C . VAL A 1 101 ? -2.004 -6.943 -6.628 1.00 87.62 101 VAL A C 1
ATOM 828 O O . VAL A 1 101 ? -3.019 -7.041 -5.939 1.00 87.62 101 VAL A O 1
ATOM 831 N N . TYR A 1 102 ? -1.185 -7.969 -6.852 1.00 84.25 102 TYR A N 1
ATOM 832 C CA . TYR A 1 102 ? -1.391 -9.298 -6.286 1.00 84.25 102 TYR A CA 1
ATOM 833 C C . TYR A 1 102 ? -1.325 -9.296 -4.748 1.00 84.25 102 TYR A C 1
ATOM 835 O O . TYR A 1 102 ? -2.197 -9.869 -4.099 1.00 84.25 102 TYR A O 1
ATOM 843 N N . GLU A 1 103 ? -0.368 -8.583 -4.150 1.00 77.06 103 GLU A N 1
ATOM 844 C CA . GLU A 1 103 ? -0.242 -8.439 -2.690 1.00 77.06 103 GLU A CA 1
ATOM 845 C C . GLU A 1 103 ? -1.450 -7.731 -2.052 1.00 77.06 103 GLU A C 1
ATOM 847 O O . GLU A 1 103 ? -1.901 -8.114 -0.967 1.00 77.06 103 GLU A O 1
ATOM 852 N N . VAL A 1 104 ? -2.015 -6.727 -2.733 1.00 73.19 104 VAL A N 1
ATOM 853 C CA . VAL A 1 104 ? -3.269 -6.086 -2.302 1.00 73.19 104 VAL A CA 1
ATOM 854 C C . VAL A 1 104 ? -4.447 -7.050 -2.419 1.00 73.19 104 VAL A C 1
ATOM 856 O O . VAL A 1 104 ? -5.260 -7.129 -1.501 1.00 73.19 104 VAL A O 1
ATOM 859 N N . PHE A 1 105 ? -4.533 -7.811 -3.512 1.00 73.88 105 PHE A N 1
ATOM 860 C CA . PHE A 1 105 ? -5.603 -8.790 -3.712 1.00 73.88 105 PHE A CA 1
ATOM 861 C C . PHE A 1 105 ? -5.584 -9.903 -2.652 1.00 73.88 105 PHE A C 1
ATOM 863 O O . PHE A 1 105 ? -6.636 -10.285 -2.147 1.00 73.88 105 PHE A O 1
ATOM 870 N N . LEU A 1 106 ? -4.396 -10.365 -2.246 1.00 69.06 106 LEU A N 1
ATOM 871 C CA . LEU A 1 106 ? -4.224 -11.314 -1.139 1.00 69.06 106 LEU A CA 1
ATOM 872 C C . LEU A 1 106 ? -4.525 -10.717 0.251 1.00 69.06 106 LEU A C 1
ATOM 874 O O . LEU A 1 106 ? -4.438 -11.426 1.252 1.00 69.06 106 LEU A O 1
ATOM 878 N N . GLY A 1 107 ? -4.831 -9.419 0.346 1.00 56.75 107 GLY A N 1
ATOM 879 C CA . GLY A 1 107 ? -5.132 -8.743 1.609 1.00 56.75 107 GLY A CA 1
ATOM 880 C C . GLY A 1 107 ? -3.918 -8.533 2.521 1.00 56.75 107 GLY A C 1
ATOM 881 O O . GLY A 1 107 ? -4.084 -8.151 3.680 1.00 56.75 107 GLY A O 1
ATOM 882 N N . ARG A 1 108 ? -2.693 -8.752 2.020 1.00 61.88 108 ARG A N 1
ATOM 883 C CA . ARG A 1 108 ? -1.446 -8.523 2.778 1.00 61.88 108 ARG A CA 1
ATOM 884 C C . ARG A 1 108 ? -1.190 -7.034 3.011 1.00 61.88 108 ARG A C 1
ATOM 886 O O . ARG A 1 108 ? -0.579 -6.650 4.008 1.00 61.88 108 ARG A O 1
ATOM 893 N N . LEU A 1 109 ? -1.695 -6.196 2.106 1.00 67.44 109 LEU A N 1
ATOM 894 C CA . LEU A 1 109 ? -1.690 -4.741 2.199 1.00 67.44 109 LEU A CA 1
ATOM 895 C C . LEU A 1 109 ? -3.136 -4.251 2.347 1.00 67.44 109 LEU A C 1
ATOM 897 O O . LEU A 1 109 ? -3.981 -4.561 1.512 1.00 67.44 109 LEU A O 1
ATOM 901 N N . GLY A 1 110 ? -3.421 -3.472 3.394 1.00 64.75 110 GLY A N 1
ATOM 902 C CA . GLY A 1 110 ? -4.760 -2.943 3.680 1.00 64.75 110 GLY A CA 1
ATOM 903 C C . GLY A 1 110 ? -4.798 -1.420 3.812 1.00 64.75 110 GLY A C 1
ATOM 904 O O . GLY A 1 110 ? -3.766 -0.772 3.999 1.00 64.75 110 GLY A O 1
ATOM 905 N N . GLY A 1 111 ? -6.003 -0.850 3.722 1.00 71.12 111 GLY A N 1
ATOM 906 C CA . GLY A 1 111 ? -6.260 0.568 3.990 1.00 71.12 111 GLY A CA 1
ATOM 907 C C . GLY A 1 111 ? -5.419 1.522 3.136 1.00 71.12 111 GLY A C 1
ATOM 908 O O . GLY A 1 111 ? -5.237 1.324 1.932 1.00 71.12 111 GLY A O 1
ATOM 909 N N . TRP A 1 112 ? -4.884 2.569 3.767 1.00 76.12 112 TRP A N 1
ATOM 910 C CA . TRP A 1 112 ? -4.055 3.567 3.084 1.00 76.12 112 TRP A CA 1
ATOM 911 C C . TRP A 1 112 ? -2.761 2.977 2.501 1.00 76.12 112 TRP A C 1
ATOM 913 O O . TRP A 1 112 ? -2.243 3.490 1.509 1.00 76.12 112 TRP A O 1
ATOM 923 N N . LEU A 1 113 ? -2.242 1.884 3.076 1.00 75.88 113 LEU A N 1
ATOM 924 C CA . LEU A 1 113 ? -0.986 1.278 2.629 1.00 75.88 113 LEU A CA 1
ATOM 925 C C . LEU A 1 113 ? -1.163 0.657 1.248 1.00 75.88 113 LEU A C 1
ATOM 927 O O . LEU A 1 113 ? -0.341 0.891 0.366 1.00 75.88 113 LEU A O 1
ATOM 931 N N . ALA A 1 114 ? -2.267 -0.069 1.051 1.00 78.75 114 ALA A N 1
ATOM 932 C CA . ALA A 1 114 ? -2.647 -0.612 -0.248 1.00 78.75 114 ALA A CA 1
ATOM 933 C C . ALA A 1 114 ? -2.779 0.505 -1.291 1.00 78.75 114 ALA A C 1
ATOM 935 O O . ALA A 1 114 ? -2.180 0.438 -2.362 1.00 78.75 114 ALA A O 1
ATOM 936 N N . PHE A 1 115 ? -3.492 1.581 -0.950 1.00 84.56 115 PHE A N 1
ATOM 937 C CA . PHE A 1 115 ? -3.680 2.719 -1.849 1.00 84.56 115 PHE A CA 1
ATOM 938 C C . PHE A 1 115 ? -2.353 3.390 -2.241 1.00 84.56 115 PHE A C 1
ATOM 940 O O . PHE A 1 115 ? -2.088 3.605 -3.424 1.00 84.56 115 PHE A O 1
ATOM 947 N N . SER A 1 116 ? -1.483 3.660 -1.265 1.00 84.81 116 SER A N 1
ATOM 948 C CA . SER A 1 116 ? -0.156 4.252 -1.479 1.00 84.81 116 SER A CA 1
ATOM 949 C C . SER A 1 116 ? 0.751 3.363 -2.348 1.00 84.81 116 SER A C 1
ATOM 951 O O . SER A 1 116 ? 1.423 3.844 -3.271 1.00 84.81 116 SER A O 1
ATOM 953 N N . ARG A 1 117 ? 0.734 2.045 -2.116 1.00 85.75 117 ARG A N 1
ATOM 954 C CA . ARG A 1 117 ? 1.503 1.053 -2.884 1.00 85.75 117 ARG A CA 1
ATOM 955 C C . ARG A 1 117 ? 1.039 0.948 -4.334 1.00 85.75 117 ARG A C 1
ATOM 957 O O . ARG A 1 117 ? 1.873 0.980 -5.245 1.00 85.75 117 ARG A O 1
ATOM 964 N N . LEU A 1 118 ? -0.275 0.921 -4.559 1.00 90.81 118 LEU A N 1
ATOM 965 C CA . LEU A 1 118 ? -0.858 0.891 -5.900 1.00 90.81 118 LEU A CA 1
ATOM 966 C C . LEU A 1 118 ? -0.592 2.188 -6.665 1.00 90.81 118 LEU A C 1
ATOM 968 O O . LEU A 1 118 ? -0.108 2.136 -7.796 1.00 90.81 118 LEU A O 1
ATOM 972 N N . LEU A 1 119 ? -0.831 3.349 -6.048 1.00 90.12 119 LEU A N 1
ATOM 973 C CA . LEU A 1 119 ? -0.613 4.644 -6.697 1.00 90.12 119 LEU A CA 1
ATOM 974 C C . LEU A 1 119 ? 0.855 4.926 -7.027 1.00 90.12 119 LEU A C 1
ATOM 976 O O . LEU A 1 119 ? 1.138 5.689 -7.947 1.00 90.12 119 LEU A O 1
ATOM 980 N N . SER A 1 120 ? 1.795 4.335 -6.292 1.00 89.62 120 SER A N 1
ATOM 981 C CA . SER A 1 120 ? 3.219 4.473 -6.599 1.00 89.62 120 SER A CA 1
ATOM 982 C C . SER A 1 120 ? 3.695 3.463 -7.647 1.00 89.62 120 SER A C 1
ATOM 984 O O . SER A 1 120 ? 4.494 3.823 -8.508 1.00 89.62 120 SER A O 1
ATOM 986 N N . SER A 1 121 ? 3.204 2.221 -7.624 1.00 91.31 121 SER A N 1
ATOM 987 C CA . SER A 1 121 ? 3.778 1.126 -8.424 1.00 91.31 121 SER A CA 1
ATOM 988 C C . SER A 1 121 ? 3.051 0.887 -9.755 1.00 91.31 121 SER A C 1
ATOM 990 O O . SER A 1 121 ? 3.701 0.635 -10.773 1.00 91.31 121 SER A O 1
ATOM 992 N N . VAL A 1 122 ? 1.719 1.027 -9.796 1.00 94.25 122 VAL A N 1
ATOM 993 C CA . VAL A 1 122 ? 0.916 0.779 -11.010 1.00 94.25 122 VAL A CA 1
ATOM 994 C C . VAL A 1 122 ? 1.189 1.815 -12.107 1.00 94.25 122 VAL A C 1
ATOM 996 O O . VAL A 1 122 ? 1.455 1.402 -13.238 1.00 94.25 122 VAL A O 1
ATOM 999 N N . PRO A 1 123 ? 1.225 3.137 -11.835 1.00 94.31 123 PRO A N 1
ATOM 1000 C CA . PRO A 1 123 ? 1.538 4.115 -12.877 1.00 94.31 123 PRO A CA 1
ATOM 1001 C C . PRO A 1 123 ? 2.939 3.938 -13.471 1.00 94.31 123 PRO A C 1
ATOM 1003 O O . PRO A 1 123 ? 3.122 4.122 -14.673 1.00 94.31 123 PRO A O 1
ATOM 1006 N N . ILE A 1 124 ? 3.923 3.532 -12.659 1.00 93.06 124 ILE A N 1
ATOM 1007 C CA . ILE A 1 124 ? 5.280 3.227 -13.138 1.00 93.06 124 ILE A CA 1
ATOM 1008 C C . ILE A 1 124 ? 5.257 2.006 -14.058 1.00 93.06 124 ILE A C 1
ATOM 1010 O O . ILE A 1 124 ? 5.792 2.078 -15.163 1.00 93.06 124 ILE A O 1
ATOM 1014 N N . SER A 1 125 ? 4.609 0.916 -13.638 1.00 94.31 125 SER A N 1
ATOM 1015 C CA . SER A 1 125 ? 4.451 -0.294 -14.454 1.00 94.31 125 SER A CA 1
ATOM 1016 C C . SER A 1 125 ? 3.771 0.015 -15.793 1.00 94.31 125 SER A C 1
ATOM 1018 O O . SER A 1 125 ? 4.267 -0.377 -16.853 1.00 94.31 125 SER A O 1
ATOM 1020 N N . PHE A 1 126 ? 2.717 0.833 -15.770 1.00 93.94 126 PHE A N 1
ATOM 1021 C CA . PHE A 1 126 ? 2.044 1.310 -16.974 1.00 93.94 126 PHE A CA 1
ATOM 1022 C C . PHE A 1 126 ? 2.972 2.140 -17.875 1.00 93.94 126 PHE A C 1
ATOM 1024 O O . PHE A 1 126 ? 3.032 1.897 -19.081 1.00 93.94 126 PHE A O 1
ATOM 1031 N N . CYS A 1 127 ? 3.757 3.067 -17.314 1.00 91.94 127 CYS A N 1
ATOM 1032 C CA . CYS A 1 127 ? 4.751 3.835 -18.073 1.00 91.94 127 CYS A CA 1
ATOM 1033 C C . CYS A 1 127 ? 5.817 2.933 -18.710 1.00 91.94 127 CYS A C 1
ATOM 1035 O O . CYS A 1 127 ? 6.171 3.135 -19.873 1.00 91.94 127 CYS A O 1
ATOM 1037 N N . CYS A 1 128 ? 6.307 1.926 -17.981 1.00 90.88 128 CYS A N 1
ATOM 1038 C CA . CYS A 1 128 ? 7.238 0.926 -18.502 1.00 90.88 128 CYS A CA 1
ATOM 1039 C C . CYS A 1 128 ? 6.619 0.148 -19.671 1.00 90.88 128 CYS A C 1
ATOM 1041 O O . CYS A 1 128 ? 7.246 0.031 -20.724 1.00 90.88 128 CYS A O 1
ATOM 1043 N N . GLY A 1 129 ? 5.374 -0.317 -19.524 1.00 90.50 129 GLY A N 1
ATOM 1044 C CA . GLY A 1 129 ? 4.629 -0.987 -20.591 1.00 90.50 129 GLY A CA 1
ATOM 1045 C C . GLY A 1 129 ? 4.475 -0.102 -21.828 1.00 90.50 129 GLY A C 1
ATOM 1046 O O . GLY A 1 129 ? 4.860 -0.498 -22.930 1.00 90.50 129 GLY A O 1
ATOM 1047 N N . LEU A 1 130 ? 4.012 1.140 -21.650 1.00 90.06 130 LEU A N 1
ATOM 1048 C CA . LEU A 1 130 ? 3.882 2.107 -22.739 1.00 90.06 130 LEU A CA 1
ATOM 1049 C C . LEU A 1 130 ? 5.212 2.335 -23.462 1.00 90.06 130 LEU A C 1
ATOM 1051 O O . LEU A 1 130 ? 5.257 2.215 -24.687 1.00 90.06 130 LEU A O 1
ATOM 1055 N N . LEU A 1 131 ? 6.299 2.598 -22.734 1.00 87.25 131 LEU A N 1
ATOM 1056 C CA . LEU A 1 131 ? 7.632 2.787 -23.313 1.00 87.25 131 LEU A CA 1
ATOM 1057 C C . LEU A 1 131 ? 8.094 1.575 -24.132 1.00 87.25 131 LEU A C 1
ATOM 1059 O O . LEU A 1 131 ? 8.681 1.753 -25.199 1.00 87.25 131 LEU A O 1
ATOM 1063 N N . MET A 1 132 ? 7.777 0.356 -23.693 1.00 86.44 132 MET A N 1
ATOM 1064 C CA . MET A 1 132 ? 8.109 -0.868 -24.426 1.00 86.44 132 MET A CA 1
ATOM 1065 C C . MET A 1 132 ? 7.278 -1.040 -25.708 1.00 86.44 132 MET A C 1
ATOM 1067 O O . MET A 1 132 ? 7.760 -1.633 -26.673 1.00 86.44 132 MET A O 1
ATOM 1071 N N . THR A 1 133 ? 6.062 -0.491 -25.779 1.00 85.12 133 THR A N 1
ATOM 1072 C CA . THR A 1 133 ? 5.204 -0.581 -26.981 1.00 85.12 133 THR A CA 1
ATOM 1073 C C . THR A 1 133 ? 5.558 0.414 -28.089 1.00 85.12 133 THR A C 1
ATOM 1075 O O . THR A 1 133 ? 5.279 0.148 -29.263 1.00 85.12 133 THR A O 1
ATOM 1078 N N . VAL A 1 134 ? 6.242 1.522 -27.781 1.00 80.69 134 VAL A N 1
ATOM 1079 C CA . VAL A 1 134 ? 6.621 2.529 -28.788 1.00 80.69 134 VAL A CA 1
ATOM 1080 C C . VAL A 1 134 ? 7.635 1.955 -29.785 1.00 80.69 134 VAL A C 1
ATOM 1082 O O . VAL A 1 134 ? 8.746 1.596 -29.407 1.00 80.69 134 VAL A O 1
ATOM 1085 N N . LYS A 1 135 ? 7.252 1.886 -31.071 1.00 65.75 135 LYS A N 1
ATOM 1086 C CA . LYS A 1 135 ? 8.046 1.272 -32.157 1.00 65.75 135 LYS A CA 1
ATOM 1087 C C . LYS A 1 135 ? 9.432 1.896 -32.355 1.00 65.75 135 LYS A C 1
ATOM 1089 O O . LYS A 1 135 ? 10.339 1.202 -32.791 1.00 65.75 135 LYS A O 1
ATOM 1094 N N . ASP A 1 136 ? 9.597 3.164 -31.989 1.00 67.19 136 ASP A N 1
ATOM 1095 C CA . ASP A 1 136 ? 10.796 3.937 -32.314 1.00 67.19 136 ASP A CA 1
ATOM 1096 C C . ASP A 1 136 ? 11.779 4.120 -31.147 1.00 67.19 136 ASP A C 1
ATOM 1098 O O . ASP A 1 136 ? 12.714 4.924 -31.237 1.00 67.19 136 ASP A O 1
ATOM 1102 N N . ILE A 1 137 ? 11.561 3.419 -30.034 1.00 71.00 137 ILE A N 1
ATOM 1103 C CA . ILE A 1 137 ? 12.525 3.349 -28.935 1.00 71.00 137 ILE A CA 1
ATOM 1104 C C . ILE A 1 137 ? 13.344 2.073 -29.131 1.00 71.00 137 ILE A C 1
ATOM 1106 O O . ILE A 1 137 ? 12.773 1.004 -29.326 1.00 71.00 137 ILE A O 1
ATOM 1110 N N . ASP A 1 138 ? 14.675 2.191 -29.081 1.00 72.12 138 ASP A N 1
ATOM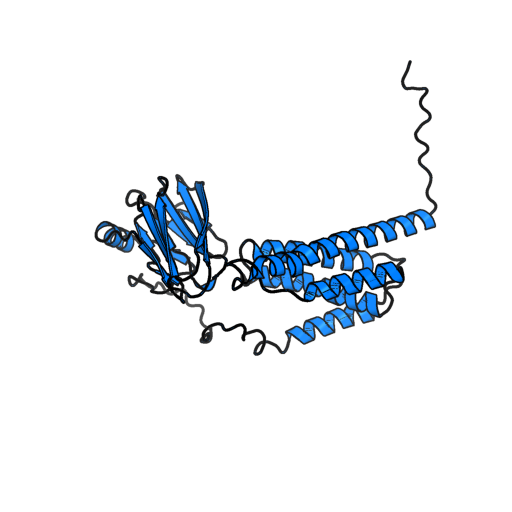 1111 C CA . ASP A 1 138 ? 15.607 1.058 -29.160 1.00 72.12 138 ASP A CA 1
ATOM 1112 C C . ASP A 1 138 ? 15.396 0.119 -27.959 1.00 72.12 138 ASP A C 1
ATOM 1114 O O . ASP A 1 138 ? 15.978 0.303 -26.883 1.00 72.12 138 ASP A O 1
ATOM 1118 N N . ARG A 1 139 ? 14.459 -0.819 -28.135 1.00 76.44 139 ARG A N 1
ATOM 1119 C CA . ARG A 1 139 ? 13.969 -1.771 -27.139 1.00 76.44 139 ARG A CA 1
ATOM 1120 C C . ARG A 1 139 ? 14.513 -3.154 -27.442 1.00 76.44 139 ARG A C 1
ATOM 1122 O O . ARG A 1 139 ? 14.533 -3.595 -28.591 1.00 76.44 139 ARG A O 1
ATOM 1129 N N . ARG A 1 140 ? 14.877 -3.887 -26.395 1.00 84.00 140 ARG A N 1
ATOM 1130 C CA . ARG A 1 140 ? 15.321 -5.275 -26.518 1.00 84.00 140 ARG A CA 1
ATOM 1131 C C . ARG A 1 140 ? 14.441 -6.171 -25.663 1.00 84.00 140 ARG A C 1
ATOM 1133 O O . ARG A 1 140 ? 14.663 -6.307 -24.463 1.00 84.00 140 ARG A O 1
ATOM 1140 N N . LEU A 1 141 ? 13.445 -6.791 -26.298 1.00 83.88 141 LEU A N 1
ATOM 1141 C CA . LEU A 1 141 ? 12.447 -7.629 -25.622 1.00 83.88 141 LEU A CA 1
ATOM 1142 C C . LEU A 1 141 ? 13.084 -8.761 -24.805 1.00 83.88 141 LEU A C 1
ATOM 1144 O O . LEU A 1 141 ? 12.635 -9.015 -23.695 1.00 83.88 141 LEU A O 1
ATOM 1148 N N . GLY A 1 142 ? 14.171 -9.372 -25.292 1.00 85.69 142 GLY A N 1
ATOM 1149 C CA . GLY A 1 142 ? 14.894 -10.408 -24.545 1.00 85.69 142 GLY A CA 1
ATOM 1150 C C . GLY A 1 142 ? 15.420 -9.930 -23.186 1.00 85.69 142 GLY A C 1
ATOM 1151 O O . GLY A 1 142 ? 15.315 -10.651 -22.202 1.00 85.69 142 GLY A O 1
ATOM 1152 N N . TYR A 1 143 ? 15.899 -8.685 -23.090 1.00 87.88 143 TYR A N 1
ATOM 1153 C CA . TYR A 1 143 ? 16.350 -8.116 -21.815 1.00 87.88 143 TYR A CA 1
ATOM 1154 C C . TYR A 1 143 ? 15.180 -7.749 -20.902 1.00 87.88 143 TYR A C 1
ATOM 1156 O O . TYR A 1 143 ? 15.301 -7.884 -19.690 1.00 87.88 143 TYR A O 1
ATOM 1164 N N . ALA A 1 144 ? 14.043 -7.325 -21.462 1.00 86.31 144 ALA A N 1
ATOM 1165 C CA . ALA A 1 144 ? 12.835 -7.098 -20.674 1.00 86.31 144 ALA A CA 1
ATOM 1166 C C . ALA A 1 144 ? 12.316 -8.404 -20.057 1.00 86.31 144 ALA A C 1
ATOM 1168 O O . ALA A 1 144 ? 12.048 -8.441 -18.859 1.00 86.31 144 ALA A O 1
ATOM 1169 N N . TRP A 1 145 ? 12.273 -9.489 -20.834 1.00 88.75 145 TRP A N 1
ATOM 1170 C CA . TRP A 1 145 ? 11.952 -10.821 -20.319 1.00 88.75 145 TRP A CA 1
ATOM 1171 C C . TRP A 1 145 ? 12.976 -11.319 -19.303 1.00 88.75 145 TRP A C 1
ATOM 1173 O O . TRP A 1 145 ? 12.580 -11.893 -18.296 1.00 88.75 145 TRP A O 1
ATOM 1183 N N . ALA A 1 146 ? 14.269 -11.040 -19.498 1.00 88.25 146 ALA A N 1
ATOM 1184 C CA . ALA A 1 146 ? 15.282 -11.328 -18.486 1.00 88.25 146 ALA A CA 1
ATOM 1185 C C . ALA A 1 146 ? 15.020 -10.554 -17.183 1.00 88.25 146 ALA A C 1
ATOM 1187 O O . ALA A 1 146 ? 15.139 -11.128 -16.110 1.00 88.25 146 ALA A O 1
ATOM 1188 N N . GLY A 1 147 ? 14.604 -9.287 -17.255 1.00 82.62 147 GLY A N 1
ATOM 1189 C CA . GLY A 1 147 ? 14.208 -8.501 -16.083 1.00 82.62 147 GLY A CA 1
ATOM 1190 C C . GLY A 1 147 ? 12.994 -9.080 -15.349 1.00 82.62 147 GLY A C 1
ATOM 1191 O O . GLY A 1 147 ? 13.031 -9.228 -14.130 1.00 82.62 147 GLY A O 1
ATOM 1192 N N . VAL A 1 148 ? 11.951 -9.466 -16.092 1.00 86.56 148 VAL A N 1
ATOM 1193 C CA . VAL A 1 148 ? 10.785 -10.190 -15.550 1.00 86.56 148 VAL A CA 1
ATOM 1194 C C . VAL A 1 148 ? 11.235 -11.494 -14.888 1.00 86.56 148 VAL A C 1
ATOM 1196 O O . VAL A 1 148 ? 10.859 -11.761 -13.754 1.00 86.56 148 VAL A O 1
ATOM 1199 N N . GLY A 1 149 ? 12.087 -12.271 -15.559 1.00 82.81 149 GLY A N 1
ATOM 1200 C CA . GLY A 1 149 ? 12.625 -13.532 -15.056 1.00 82.81 149 GLY A CA 1
ATOM 1201 C C . GLY A 1 149 ? 13.458 -13.367 -13.787 1.00 82.81 149 GLY A C 1
ATOM 1202 O O . GLY A 1 149 ? 13.226 -14.090 -12.830 1.00 82.81 149 GLY A O 1
ATOM 1203 N N . ILE A 1 150 ? 14.372 -12.391 -13.733 1.00 85.88 150 ILE A N 1
ATOM 1204 C CA . ILE A 1 150 ? 15.182 -12.081 -12.540 1.00 85.88 150 ILE A CA 1
ATOM 1205 C C . ILE A 1 150 ? 14.275 -11.757 -11.358 1.00 85.88 150 ILE A C 1
ATOM 1207 O O . ILE A 1 150 ? 14.470 -12.285 -10.265 1.00 85.88 150 ILE A O 1
ATOM 1211 N N . LEU A 1 151 ? 13.273 -10.905 -11.574 1.00 81.06 151 LEU A N 1
ATOM 1212 C CA . LEU A 1 151 ? 12.372 -10.520 -10.504 1.00 81.06 151 LEU A CA 1
ATOM 1213 C C . LEU A 1 151 ? 11.486 -11.703 -10.070 1.00 81.06 151 LEU A C 1
ATOM 1215 O O . LEU A 1 151 ? 11.401 -11.982 -8.878 1.00 81.06 151 LEU A O 1
ATOM 1219 N N . ALA A 1 152 ? 10.918 -12.468 -11.004 1.00 81.44 152 ALA A N 1
ATOM 1220 C CA . ALA A 1 152 ? 10.157 -13.680 -10.691 1.00 81.44 152 ALA A CA 1
ATOM 1221 C C . ALA A 1 152 ? 11.000 -14.713 -9.917 1.00 81.44 152 ALA A C 1
ATOM 1223 O O . ALA A 1 152 ? 10.557 -15.245 -8.902 1.00 81.44 152 ALA A O 1
ATOM 1224 N N . LEU A 1 153 ? 12.249 -14.937 -10.338 1.00 79.75 153 LEU A N 1
ATOM 1225 C CA . LEU A 1 153 ? 13.212 -15.819 -9.671 1.00 79.75 153 LEU A CA 1
ATOM 1226 C C . LEU A 1 153 ? 13.697 -15.286 -8.325 1.00 79.75 153 LEU A C 1
ATOM 1228 O O . LEU A 1 153 ? 14.168 -16.077 -7.522 1.00 79.75 153 LEU A O 1
ATOM 1232 N N . SER A 1 154 ? 13.594 -13.986 -8.050 1.00 73.19 154 SER A N 1
ATOM 1233 C CA . SER A 1 154 ? 13.869 -13.446 -6.711 1.00 73.19 154 SER A CA 1
ATOM 1234 C C . SER A 1 154 ? 12.709 -13.667 -5.732 1.00 73.19 154 SER A C 1
ATOM 1236 O O . SER A 1 154 ? 12.918 -13.659 -4.520 1.00 73.19 154 SER A O 1
ATOM 1238 N N . PHE A 1 155 ? 11.504 -13.923 -6.252 1.00 68.69 155 PHE A N 1
ATOM 1239 C CA . PHE A 1 155 ? 10.315 -14.235 -5.457 1.00 68.69 155 PHE A CA 1
ATOM 1240 C C . PHE A 1 155 ? 10.078 -15.744 -5.278 1.00 68.69 155 PHE A C 1
ATOM 1242 O O . PHE A 1 155 ? 9.526 -16.147 -4.259 1.00 68.69 155 PHE A O 1
ATOM 1249 N N . LEU A 1 156 ? 10.546 -16.583 -6.209 1.00 62.31 156 LEU A N 1
ATOM 1250 C CA . LEU A 1 156 ? 10.436 -18.051 -6.151 1.00 62.31 156 LEU A CA 1
ATOM 1251 C C . LEU A 1 156 ? 11.136 -18.749 -4.951 1.00 62.31 156 LEU A C 1
ATOM 1253 O O . LEU A 1 156 ? 10.604 -19.758 -4.500 1.00 62.31 156 LEU A O 1
ATOM 1257 N N . PRO A 1 157 ? 12.270 -18.277 -4.386 1.00 47.84 157 PRO A N 1
ATOM 1258 C CA . PRO A 1 157 ? 12.963 -18.974 -3.298 1.00 47.84 157 PRO A CA 1
ATOM 1259 C C . PRO A 1 157 ? 12.589 -18.479 -1.893 1.00 47.84 157 PRO A C 1
ATOM 1261 O O . PRO A 1 157 ? 13.156 -18.963 -0.916 1.00 47.84 157 PRO A O 1
ATOM 1264 N N . ASN A 1 158 ? 11.681 -17.506 -1.751 1.00 42.78 158 ASN A N 1
ATOM 1265 C CA . ASN A 1 158 ? 11.538 -16.745 -0.504 1.00 42.78 158 ASN A CA 1
ATOM 1266 C C . ASN A 1 158 ? 10.278 -17.027 0.319 1.00 42.78 158 ASN A C 1
ATOM 1268 O O . ASN A 1 158 ? 9.879 -16.197 1.137 1.00 42.78 158 ASN A O 1
ATOM 1272 N N . GLU A 1 159 ? 9.733 -18.241 0.224 1.00 44.47 159 GLU A N 1
ATOM 1273 C CA . GLU A 1 159 ? 8.778 -18.741 1.222 1.00 44.47 159 GLU A CA 1
ATOM 1274 C C . GLU A 1 159 ? 9.388 -18.912 2.626 1.00 44.47 159 GLU A C 1
ATOM 1276 O O . GLU A 1 159 ? 8.649 -19.183 3.562 1.00 44.47 159 GLU A O 1
ATOM 1281 N N . LYS A 1 160 ? 10.701 -18.709 2.829 1.00 37.41 160 LYS A N 1
ATOM 1282 C CA . LYS A 1 160 ? 11.320 -18.777 4.170 1.00 37.41 160 LYS A CA 1
ATOM 1283 C C . LYS A 1 160 ? 11.934 -17.476 4.693 1.00 37.41 160 LYS A C 1
ATOM 1285 O O . LYS A 1 160 ? 11.892 -17.261 5.895 1.00 37.41 160 LYS A O 1
ATOM 1290 N N . HIS A 1 161 ? 12.426 -16.566 3.847 1.00 32.62 161 HIS A N 1
ATOM 1291 C CA . HIS A 1 161 ? 13.112 -15.348 4.324 1.00 32.62 161 HIS A CA 1
ATOM 1292 C C . HIS A 1 161 ? 12.299 -14.049 4.216 1.00 32.62 161 HIS A C 1
ATOM 1294 O O . HIS A 1 161 ? 12.651 -13.066 4.865 1.00 32.62 161 HIS A O 1
ATOM 1300 N N . PHE A 1 162 ? 11.181 -14.017 3.481 1.00 34.59 162 PHE A N 1
ATOM 1301 C CA . PHE A 1 162 ? 10.275 -12.854 3.517 1.00 34.59 162 PHE A CA 1
ATOM 1302 C C . PHE A 1 162 ? 9.322 -12.865 4.729 1.00 34.59 162 PHE A C 1
ATOM 1304 O O . PHE A 1 162 ? 8.694 -11.853 5.037 1.00 34.59 162 PHE A O 1
ATOM 1311 N N . TRP A 1 163 ? 9.256 -13.990 5.451 1.00 33.31 163 TRP A N 1
ATOM 1312 C CA . TRP A 1 163 ? 8.390 -14.204 6.616 1.00 33.31 163 TRP A CA 1
ATOM 1313 C C . TRP A 1 163 ? 8.997 -13.726 7.945 1.00 33.31 163 TRP A C 1
ATOM 1315 O O . TRP A 1 163 ? 8.299 -13.644 8.954 1.00 33.31 163 TRP A O 1
ATOM 1325 N N . GLU A 1 164 ? 10.268 -13.316 7.954 1.00 27.34 164 GLU A N 1
ATOM 1326 C CA . GLU A 1 164 ? 10.969 -12.844 9.157 1.00 27.34 164 GLU A CA 1
ATOM 1327 C C . GLU A 1 164 ? 10.858 -11.329 9.404 1.00 27.34 164 GLU A C 1
ATOM 1329 O O . GLU A 1 164 ? 11.612 -10.754 10.187 1.00 27.34 164 GLU A O 1
ATOM 1334 N N . MET A 1 165 ? 9.836 -10.656 8.864 1.00 31.02 165 MET A N 1
ATOM 1335 C CA . MET A 1 165 ? 9.271 -9.509 9.587 1.00 31.02 165 MET A CA 1
ATOM 1336 C C . MET A 1 165 ? 8.392 -10.040 10.722 1.00 31.02 165 MET A C 1
ATOM 1338 O O . MET A 1 165 ? 7.175 -9.932 10.626 1.00 31.02 165 MET A O 1
ATOM 1342 N N . LYS A 1 166 ? 9.024 -10.654 11.741 1.00 32.84 166 LYS A N 1
ATOM 1343 C CA . LYS A 1 166 ? 8.439 -11.222 12.975 1.00 32.84 166 LYS A CA 1
ATOM 1344 C C . LYS A 1 166 ? 6.911 -11.143 13.025 1.00 32.84 166 LYS A C 1
ATOM 1346 O O . LYS A 1 166 ? 6.310 -10.349 13.745 1.00 32.84 166 LYS A O 1
ATOM 1351 N N . ALA A 1 167 ? 6.283 -12.024 12.260 1.00 29.59 167 ALA A N 1
ATOM 1352 C CA . ALA A 1 167 ? 5.065 -12.634 12.714 1.00 29.59 167 ALA A CA 1
ATOM 1353 C C . ALA A 1 167 ? 5.466 -13.562 13.862 1.00 29.59 167 ALA A C 1
ATOM 1355 O O . ALA A 1 167 ? 6.362 -14.383 13.688 1.00 29.59 167 ALA A O 1
ATOM 1356 N N . ALA A 1 168 ? 4.825 -13.429 15.026 1.00 28.14 168 ALA A N 1
ATOM 1357 C CA . ALA A 1 168 ? 4.709 -14.552 15.953 1.00 28.14 168 ALA A CA 1
ATOM 1358 C C . ALA A 1 168 ? 4.349 -15.822 15.148 1.00 28.14 168 ALA A C 1
ATOM 1360 O O . ALA A 1 168 ? 3.647 -15.685 14.136 1.00 28.14 168 ALA A O 1
ATOM 1361 N N . PRO A 1 169 ? 4.883 -16.996 15.526 1.00 32.50 169 PRO A N 1
ATOM 1362 C CA . PRO A 1 169 ? 4.910 -18.183 14.679 1.00 32.50 169 PRO A CA 1
ATOM 1363 C C . PRO A 1 169 ? 3.521 -18.468 14.104 1.00 32.50 169 PRO A C 1
ATOM 1365 O O . PRO A 1 169 ? 2.553 -18.605 14.846 1.00 32.50 169 PRO A O 1
ATOM 1368 N N . GLN A 1 170 ? 3.428 -18.495 12.773 1.00 32.25 170 GLN A N 1
ATOM 1369 C CA . GLN A 1 170 ? 2.283 -19.078 12.089 1.00 32.25 170 GLN A CA 1
ATOM 1370 C C . GLN A 1 170 ? 2.440 -20.592 12.167 1.00 32.25 170 GLN A C 1
ATOM 1372 O O . GLN A 1 170 ? 3.337 -21.155 11.542 1.00 32.25 170 GLN A O 1
ATOM 1377 N N . GLU A 1 171 ? 1.565 -21.229 12.936 1.00 34.94 171 GLU A N 1
ATOM 1378 C CA . GLU A 1 171 ? 1.197 -22.615 12.686 1.00 34.94 171 GLU A CA 1
ATOM 1379 C C . GLU A 1 171 ? 0.542 -22.729 11.303 1.00 34.94 171 GLU A C 1
ATOM 1381 O O . GLU A 1 171 ? -0.159 -21.827 10.828 1.00 34.94 171 GLU A O 1
ATOM 1386 N N . GLU A 1 172 ? 0.850 -23.838 10.640 1.00 31.02 172 GLU A N 1
ATOM 1387 C CA . GLU A 1 172 ? 0.454 -24.177 9.282 1.00 31.02 172 GLU A CA 1
ATOM 1388 C C . GLU A 1 172 ? -1.063 -24.107 9.082 1.00 31.02 172 GLU A C 1
ATOM 1390 O O . GLU A 1 172 ? -1.860 -24.708 9.799 1.00 31.02 172 GLU A O 1
ATOM 1395 N N . THR A 1 173 ? -1.468 -23.405 8.030 1.00 39.72 173 THR A N 1
ATOM 1396 C CA . THR A 1 173 ? -2.835 -23.440 7.519 1.00 39.72 173 THR A CA 1
ATOM 1397 C C . THR A 1 173 ? -2.969 -24.644 6.596 1.00 39.72 173 THR A C 1
ATOM 1399 O O . THR A 1 173 ? -2.369 -24.657 5.528 1.00 39.72 173 THR A O 1
ATOM 1402 N N . SER A 1 174 ? -3.798 -25.623 6.950 1.00 28.59 174 SER A N 1
ATOM 1403 C CA . SER A 1 174 ? -4.603 -26.350 5.961 1.00 28.59 174 SER A CA 1
ATOM 1404 C C . SER A 1 174 ? -5.678 -27.181 6.651 1.00 28.59 174 SER A C 1
ATOM 1406 O O . SER A 1 174 ? -5.444 -28.307 7.084 1.00 28.59 174 SER A O 1
ATOM 1408 N N . LYS A 1 175 ? -6.880 -26.613 6.725 1.00 23.56 175 LYS A N 1
ATOM 1409 C CA . LYS A 1 175 ? -8.100 -27.257 6.235 1.00 23.56 175 LYS A CA 1
ATOM 1410 C C . LYS A 1 175 ? -9.219 -26.228 6.228 1.00 23.56 175 LYS A C 1
ATOM 1412 O O . LYS A 1 175 ? -9.628 -25.707 7.259 1.00 23.56 175 LYS A O 1
ATOM 1417 N N . THR A 1 176 ? -9.713 -25.962 5.030 1.00 35.22 176 THR A N 1
ATOM 1418 C CA . THR A 1 176 ? -11.068 -25.493 4.777 1.00 35.22 176 THR A CA 1
ATOM 1419 C C . THR A 1 176 ? -12.028 -26.422 5.518 1.00 35.22 176 THR A C 1
ATOM 1421 O O . THR A 1 176 ? -12.271 -27.547 5.088 1.00 35.22 176 THR A O 1
ATOM 1424 N N . VAL A 1 177 ? -12.543 -25.965 6.653 1.00 25.53 177 VAL A N 1
ATOM 1425 C CA . VAL A 1 177 ? -13.746 -26.514 7.269 1.00 25.53 177 VAL A CA 1
ATOM 1426 C C . VAL A 1 177 ? -14.645 -25.318 7.514 1.00 25.53 177 VAL A C 1
ATOM 1428 O O . VAL A 1 177 ? -14.373 -24.479 8.368 1.00 25.53 177 VAL A O 1
ATOM 1431 N N . SER A 1 178 ? -15.709 -25.221 6.721 1.00 35.00 178 SER A N 1
ATOM 1432 C CA . SER A 1 178 ? -16.950 -24.624 7.190 1.00 35.00 178 SER A CA 1
ATOM 1433 C C . SER A 1 178 ? -17.416 -25.480 8.367 1.00 35.00 178 SER A C 1
ATOM 1435 O O . SER A 1 178 ? -18.094 -26.486 8.177 1.00 35.00 178 SER A O 1
ATOM 1437 N N . ALA A 1 179 ? -16.940 -25.152 9.561 1.00 25.27 179 ALA A N 1
ATOM 1438 C CA . ALA A 1 179 ? -17.488 -25.672 10.793 1.00 25.27 179 ALA A CA 1
ATOM 1439 C C . ALA A 1 179 ? -18.341 -24.551 11.369 1.00 25.27 179 ALA A C 1
ATOM 1441 O O . ALA A 1 179 ? -17.843 -23.459 11.648 1.00 25.27 179 ALA A O 1
ATOM 1442 N N . GLU A 1 180 ? -19.635 -24.826 11.498 1.00 29.27 180 GLU A N 1
ATOM 1443 C CA . GLU A 1 180 ? -20.427 -24.272 12.584 1.00 29.27 180 GLU A CA 1
ATOM 1444 C C . GLU A 1 180 ? -19.608 -24.446 13.864 1.00 29.27 180 GLU A C 1
ATOM 1446 O O . GLU A 1 180 ? -19.410 -25.559 14.346 1.00 29.27 180 GLU A O 1
ATOM 1451 N N . ILE A 1 181 ? -19.035 -23.352 14.349 1.00 27.62 181 ILE A N 1
ATOM 1452 C CA . ILE A 1 181 ? -18.485 -23.284 15.691 1.00 27.62 181 ILE A CA 1
ATOM 1453 C C . ILE A 1 181 ? -19.288 -22.190 16.365 1.00 27.62 181 ILE A C 1
ATOM 1455 O O . ILE A 1 181 ? -19.166 -21.004 16.049 1.00 27.62 181 ILE A O 1
ATOM 1459 N N . GLU A 1 182 ? -20.195 -22.666 17.211 1.00 31.05 182 GLU A N 1
ATOM 1460 C CA . GLU A 1 182 ? -20.882 -21.907 18.240 1.00 31.05 182 GLU A CA 1
ATOM 1461 C C . GLU A 1 182 ? -19.882 -21.003 18.958 1.00 31.05 182 GLU A C 1
ATOM 1463 O O . GLU A 1 182 ? -18.750 -21.388 19.261 1.00 31.05 182 GLU A O 1
ATOM 1468 N N . VAL A 1 183 ? -20.297 -19.760 19.167 1.00 34.25 183 VAL A N 1
ATOM 1469 C CA . VAL A 1 183 ? -19.466 -18.710 19.740 1.00 34.25 183 VAL A CA 1
ATOM 1470 C C . VAL A 1 183 ? -19.200 -19.049 21.208 1.00 34.25 183 VAL A C 1
ATOM 1472 O O . VAL A 1 183 ? -19.976 -18.681 22.087 1.00 34.25 183 VAL A O 1
ATOM 1475 N N . GLU A 1 184 ? -18.083 -19.721 21.493 1.00 36.50 184 GLU A N 1
ATOM 1476 C CA . GLU A 1 184 ? -17.503 -19.707 22.834 1.00 36.50 184 GLU A CA 1
ATOM 1477 C C . GLU A 1 184 ? -17.110 -18.260 23.142 1.00 36.50 184 GLU A C 1
ATOM 1479 O O . GLU A 1 184 ? -16.241 -17.650 22.511 1.00 36.50 184 GLU A O 1
ATOM 1484 N N . ALA A 1 185 ? -17.861 -17.671 24.069 1.00 41.06 185 ALA A N 1
ATOM 1485 C CA . ALA A 1 185 ? -17.701 -16.308 24.522 1.00 41.06 185 ALA A CA 1
ATOM 1486 C C . ALA A 1 185 ? -16.225 -16.024 24.858 1.00 41.06 185 ALA A C 1
ATOM 1488 O O . ALA A 1 185 ? -15.619 -16.729 25.658 1.00 41.06 185 ALA A O 1
ATOM 1489 N N . PHE A 1 186 ? -15.696 -14.942 24.277 1.00 51.88 186 PHE A N 1
ATOM 1490 C CA . PHE A 1 186 ? -14.338 -14.404 24.455 1.00 51.88 186 PHE A CA 1
ATOM 1491 C C . PHE A 1 186 ? -13.220 -15.069 23.637 1.00 51.88 186 PHE A C 1
ATOM 1493 O O . PHE A 1 186 ? -12.250 -15.592 24.175 1.00 51.88 186 PHE A O 1
ATOM 1500 N N . THR A 1 187 ? -13.240 -14.870 22.317 1.00 53.34 187 THR A N 1
ATOM 1501 C CA . THR A 1 187 ? -11.996 -14.903 21.535 1.00 53.34 187 THR A CA 1
ATOM 1502 C C . THR A 1 187 ? -11.069 -13.788 22.040 1.00 53.34 187 THR A C 1
ATOM 1504 O O . THR A 1 187 ? -11.323 -12.606 21.792 1.00 53.34 187 THR A O 1
ATOM 1507 N N . GLU A 1 188 ? -10.001 -14.142 22.761 1.00 52.16 188 GLU A N 1
ATOM 1508 C CA . GLU A 1 188 ? -9.030 -13.206 23.364 1.00 52.16 188 GLU A CA 1
ATOM 1509 C C . GLU A 1 188 ? -8.286 -12.325 22.336 1.00 52.16 188 GLU A C 1
ATOM 1511 O O . GLU A 1 188 ? -7.599 -11.364 22.691 1.00 52.16 188 GLU A O 1
ATOM 1516 N N . CYS A 1 189 ? -8.455 -12.640 21.054 1.00 54.12 189 CYS A N 1
ATOM 1517 C CA . CYS A 1 189 ? -7.734 -12.108 19.915 1.00 54.12 189 CYS A CA 1
ATOM 1518 C C . CYS A 1 189 ? -8.755 -11.826 18.801 1.00 54.12 189 CYS A C 1
ATOM 1520 O O . CYS A 1 189 ? -9.305 -12.768 18.238 1.00 54.12 189 CYS A O 1
ATOM 1522 N N . GLY A 1 190 ? -9.084 -10.555 18.542 1.00 54.84 190 GLY A N 1
ATOM 1523 C CA . GLY A 1 190 ? -10.200 -10.157 17.668 1.00 54.84 190 GLY A CA 1
ATOM 1524 C C . GLY A 1 190 ? -10.304 -10.921 16.336 1.00 54.84 190 GLY A C 1
ATOM 1525 O O . GLY A 1 190 ? -9.304 -11.183 15.669 1.00 54.84 190 GLY A O 1
ATOM 1526 N N . ALA A 1 191 ? -11.532 -11.242 15.923 1.00 60.16 191 ALA A N 1
ATOM 1527 C CA . ALA A 1 191 ? -11.796 -12.033 14.722 1.00 60.16 191 ALA A CA 1
ATOM 1528 C C . ALA A 1 191 ? -11.688 -11.205 13.422 1.00 60.16 191 ALA A C 1
ATOM 1530 O O . ALA A 1 191 ? -11.827 -9.979 13.418 1.00 60.16 191 ALA A O 1
ATOM 1531 N N . THR A 1 192 ? -11.424 -11.869 12.292 1.00 59.72 192 THR A N 1
ATOM 1532 C CA . THR A 1 192 ? -11.485 -11.270 10.940 1.00 59.72 192 THR A CA 1
ATOM 1533 C C . THR A 1 192 ? -12.915 -11.125 10.426 1.00 59.72 192 THR A C 1
ATOM 1535 O O . THR A 1 192 ? -13.183 -10.265 9.581 1.00 59.72 192 THR A O 1
ATOM 1538 N N . GLU A 1 193 ? -13.815 -11.946 10.958 1.00 64.62 193 GLU A N 1
ATOM 1539 C CA . GLU A 1 193 ? -15.254 -11.892 10.767 1.00 64.62 193 GLU A CA 1
ATOM 1540 C C . GLU A 1 193 ? -15.923 -12.071 12.127 1.00 64.62 193 GLU A C 1
ATOM 1542 O O . GLU A 1 193 ? -15.580 -12.984 12.876 1.00 64.62 193 GLU A O 1
ATOM 1547 N N . VAL A 1 194 ? -16.864 -11.191 12.450 1.00 68.38 194 VAL A N 1
ATOM 1548 C CA . VAL A 1 194 ? -17.677 -11.303 13.661 1.00 68.38 194 VAL A CA 1
ATOM 1549 C C . VAL A 1 194 ? -19.117 -11.502 13.222 1.00 68.38 194 VAL A C 1
ATOM 1551 O O . VAL A 1 194 ? -19.675 -10.659 12.514 1.00 68.38 194 VAL A O 1
ATOM 1554 N N . ARG A 1 195 ? -19.708 -12.621 13.645 1.00 68.88 195 ARG A N 1
ATOM 1555 C CA . ARG A 1 195 ? -21.139 -12.891 13.508 1.00 68.88 195 ARG A CA 1
ATOM 1556 C C . ARG A 1 195 ? -21.783 -12.780 14.870 1.00 68.88 195 ARG A C 1
ATOM 1558 O O . ARG A 1 195 ? -21.338 -13.414 15.824 1.00 68.88 195 ARG A O 1
ATOM 1565 N N . LEU A 1 196 ? -22.825 -11.970 14.945 1.00 66.75 196 LEU A N 1
ATOM 1566 C CA . LEU A 1 196 ? -23.610 -11.855 16.156 1.00 66.75 196 LEU A CA 1
ATOM 1567 C C . LEU A 1 196 ? -24.668 -12.956 16.184 1.00 66.75 196 LEU A C 1
ATOM 1569 O O . LEU A 1 196 ? -25.507 -13.024 15.287 1.00 66.75 196 LEU A O 1
ATOM 1573 N N . GLN A 1 197 ? -24.608 -13.797 17.209 1.00 66.25 197 GLN A N 1
ATOM 1574 C CA . GLN A 1 197 ? -25.679 -14.728 17.553 1.00 66.25 197 GLN A CA 1
ATOM 1575 C C . GLN A 1 197 ? -26.532 -14.131 18.678 1.00 66.25 197 GLN A C 1
ATOM 1577 O O . GLN A 1 197 ? -26.066 -13.259 19.422 1.00 66.25 197 GLN A O 1
ATOM 1582 N N . ASP A 1 198 ? -27.780 -14.577 18.780 1.00 65.62 198 ASP A N 1
ATOM 1583 C CA . ASP A 1 198 ? -28.786 -13.994 19.671 1.00 65.62 198 ASP A CA 1
ATOM 1584 C C . ASP A 1 198 ? -28.361 -14.126 21.157 1.00 65.62 198 ASP A C 1
ATOM 1586 O O . ASP A 1 198 ? -28.552 -13.208 21.960 1.00 65.62 198 ASP A O 1
ATOM 1590 N N . GLU A 1 199 ? -27.634 -15.194 21.493 1.00 65.81 199 GLU A N 1
ATOM 1591 C CA . GLU A 1 199 ? -27.093 -15.490 22.824 1.00 65.81 199 GLU A CA 1
ATOM 1592 C C . GLU A 1 199 ? -25.995 -14.498 23.253 1.00 65.81 199 GLU A C 1
ATOM 1594 O O . GLU A 1 199 ? -25.931 -14.076 24.412 1.00 65.81 199 GLU A O 1
ATOM 1599 N N . ALA A 1 200 ? -25.139 -14.071 22.318 1.00 63.72 200 ALA A N 1
ATOM 1600 C CA . ALA A 1 200 ? -24.078 -13.100 22.592 1.00 63.72 200 ALA A CA 1
ATOM 1601 C C . ALA A 1 200 ? -24.657 -11.707 22.891 1.00 63.72 200 ALA A C 1
ATOM 1603 O O . ALA A 1 200 ? -24.140 -10.980 23.747 1.00 63.72 200 ALA A O 1
ATOM 1604 N N . VAL A 1 201 ? -25.760 -11.345 22.225 1.00 65.06 201 VAL A N 1
ATOM 1605 C CA . VAL A 1 201 ? -26.503 -10.109 22.510 1.00 65.06 201 VAL A CA 1
ATOM 1606 C C . VAL A 1 201 ? -27.081 -10.157 23.912 1.00 65.06 201 VAL A C 1
ATOM 1608 O O . VAL A 1 201 ? -26.934 -9.199 24.672 1.00 65.06 201 VAL A O 1
ATOM 1611 N N . GLU A 1 202 ? -27.720 -11.266 24.271 1.00 67.81 202 GLU A N 1
ATOM 1612 C CA . GLU A 1 202 ? -28.333 -11.436 25.582 1.00 67.81 202 GLU A CA 1
ATOM 1613 C C . GLU A 1 202 ? -27.293 -11.378 26.708 1.00 67.81 202 GLU A C 1
ATOM 1615 O O . GLU A 1 202 ? -27.462 -10.630 27.673 1.00 67.81 202 GLU A O 1
ATOM 1620 N N . PHE A 1 203 ? -26.140 -12.024 26.538 1.00 67.94 203 PHE A N 1
ATOM 1621 C CA . PHE A 1 203 ? -25.039 -11.914 27.492 1.00 67.94 203 PHE A CA 1
ATOM 1622 C C . PHE A 1 203 ? -24.529 -10.467 27.655 1.00 67.94 203 PHE A C 1
ATOM 1624 O O . PHE A 1 203 ? -24.382 -9.984 28.785 1.00 67.94 203 PHE A O 1
ATOM 1631 N N . LEU A 1 204 ? -24.311 -9.739 26.551 1.00 67.81 204 LEU A N 1
ATOM 1632 C CA . LEU A 1 204 ? -23.879 -8.332 26.572 1.00 67.81 204 LEU A CA 1
ATOM 1633 C C . LEU A 1 204 ? -24.931 -7.398 27.187 1.00 67.81 204 LEU A C 1
ATOM 1635 O O . LEU A 1 204 ? -24.583 -6.364 27.771 1.00 67.81 204 LEU A O 1
ATOM 1639 N N . ARG A 1 205 ? -26.223 -7.754 27.118 1.00 67.50 205 ARG A N 1
ATOM 1640 C CA . ARG A 1 205 ? -27.278 -7.014 27.825 1.00 67.50 205 ARG A CA 1
ATOM 1641 C C . ARG A 1 205 ? -27.050 -7.044 29.331 1.00 67.50 205 ARG A C 1
ATOM 1643 O O . ARG A 1 205 ? -27.224 -5.994 29.959 1.00 67.50 205 ARG A O 1
ATOM 1650 N N . HIS A 1 206 ? -26.632 -8.189 29.865 1.00 67.94 206 HIS A N 1
ATOM 1651 C CA . HIS A 1 206 ? -26.384 -8.398 31.290 1.00 67.94 206 HIS A CA 1
ATOM 1652 C C . HIS A 1 206 ? -24.982 -7.956 31.742 1.00 67.94 206 HIS A C 1
ATOM 1654 O O . HIS A 1 206 ? -24.831 -7.531 32.886 1.00 67.94 206 HIS A O 1
ATOM 1660 N N . HIS A 1 207 ? -23.987 -7.963 30.849 1.00 70.38 207 HIS A N 1
ATOM 1661 C CA . HIS A 1 207 ? -22.596 -7.606 31.158 1.00 70.38 207 HIS A CA 1
ATOM 1662 C C . HIS A 1 207 ? -22.039 -6.558 30.175 1.00 70.38 207 HIS A C 1
ATOM 1664 O O . HIS A 1 207 ? -21.175 -6.874 29.353 1.00 70.38 207 HIS A O 1
ATOM 1670 N N . PRO A 1 208 ? -22.513 -5.295 30.227 1.00 68.50 208 PRO A N 1
ATOM 1671 C CA . PRO A 1 208 ? -22.070 -4.264 29.296 1.00 68.50 208 PRO A CA 1
ATOM 1672 C C . PRO A 1 208 ? -20.607 -3.885 29.555 1.00 68.50 208 PRO A C 1
ATOM 1674 O O . PRO A 1 208 ? -20.266 -3.260 30.563 1.00 68.50 208 PRO A O 1
ATOM 1677 N N . LEU A 1 209 ? -19.730 -4.235 28.617 1.00 73.25 209 LEU A N 1
ATOM 1678 C CA . LEU A 1 209 ? -18.333 -3.809 28.612 1.00 73.25 209 LEU A CA 1
ATOM 1679 C C . LEU A 1 209 ? -18.207 -2.466 27.883 1.00 73.25 209 LEU A C 1
ATOM 1681 O O . LEU A 1 209 ? -18.811 -2.253 26.838 1.00 73.25 209 LEU A O 1
ATOM 1685 N N . THR A 1 210 ? -17.414 -1.543 28.434 1.00 74.62 210 THR A N 1
ATOM 1686 C CA . THR A 1 210 ? -17.233 -0.174 27.890 1.00 74.62 210 THR A CA 1
ATOM 1687 C C . THR A 1 210 ? -15.788 0.144 27.502 1.00 74.62 210 THR A C 1
ATOM 1689 O O . THR A 1 210 ? -15.470 1.252 27.057 1.00 74.62 210 THR A O 1
ATOM 1692 N N . THR A 1 211 ? -14.891 -0.822 27.700 1.00 80.94 211 THR A N 1
ATOM 1693 C CA . THR A 1 211 ? -13.454 -0.671 27.477 1.00 80.94 211 THR A CA 1
ATOM 1694 C C . THR A 1 211 ? -12.995 -1.678 26.444 1.00 80.94 211 THR A C 1
ATOM 1696 O O . THR A 1 211 ? -13.298 -2.860 26.564 1.00 80.94 211 THR A O 1
ATOM 1699 N N . ILE A 1 212 ? -12.238 -1.186 25.468 1.00 82.38 212 ILE A N 1
ATOM 1700 C CA . ILE A 1 212 ? -11.493 -1.992 24.514 1.00 82.38 212 ILE A CA 1
ATOM 1701 C C . ILE A 1 212 ? -10.007 -1.819 24.823 1.00 82.38 212 ILE A C 1
ATOM 1703 O O . ILE A 1 212 ? -9.470 -0.707 24.829 1.00 82.38 212 ILE A O 1
ATOM 1707 N N . GLU A 1 213 ? -9.338 -2.931 25.064 1.00 80.31 213 GLU A N 1
ATOM 1708 C CA . GLU A 1 213 ? -7.900 -3.040 25.239 1.00 80.31 213 GLU A CA 1
ATOM 1709 C C . GLU A 1 213 ? -7.283 -3.643 23.976 1.00 80.31 213 GLU A C 1
ATOM 1711 O O . GLU A 1 213 ? -7.768 -4.648 23.463 1.00 80.31 213 GLU A O 1
ATOM 1716 N N . VAL A 1 214 ? -6.207 -3.050 23.460 1.00 76.12 214 VAL A N 1
ATOM 1717 C CA . VAL A 1 214 ? -5.472 -3.640 22.339 1.00 76.12 214 VAL A CA 1
ATOM 1718 C C . VAL A 1 214 ? -4.398 -4.581 22.856 1.00 76.12 214 VAL A C 1
ATOM 1720 O O . VAL A 1 214 ? -3.384 -4.150 23.395 1.00 76.12 214 VAL A O 1
ATOM 1723 N N . ARG A 1 215 ? -4.597 -5.878 22.661 1.00 71.44 215 ARG A N 1
ATOM 1724 C CA . ARG A 1 215 ? -3.635 -6.924 23.009 1.00 71.44 215 ARG A CA 1
ATOM 1725 C C . ARG A 1 215 ? -2.777 -7.302 21.798 1.00 71.44 215 ARG A C 1
ATOM 1727 O O . ARG A 1 215 ? -3.154 -7.000 20.664 1.00 71.44 215 ARG A O 1
ATOM 1734 N N . PRO A 1 216 ? -1.640 -8.000 21.997 1.00 59.97 216 PRO A N 1
ATOM 1735 C CA . PRO A 1 216 ? -0.762 -8.421 20.899 1.00 59.97 216 PRO A CA 1
ATOM 1736 C C . PRO A 1 216 ? -1.465 -9.216 19.788 1.00 59.97 216 PRO A C 1
ATOM 1738 O O . PRO A 1 216 ? -1.061 -9.136 18.630 1.00 59.97 216 PRO A O 1
ATOM 1741 N N . CYS A 1 217 ? -2.518 -9.958 20.133 1.00 59.66 217 CYS A N 1
ATOM 1742 C CA . CYS A 1 217 ? -3.315 -10.742 19.194 1.00 59.66 217 CYS A CA 1
ATOM 1743 C C . CYS A 1 217 ? -4.674 -10.102 18.845 1.00 59.66 217 CYS A C 1
ATOM 1745 O O . CYS A 1 217 ? -5.403 -10.648 18.024 1.00 59.66 217 CYS A O 1
ATOM 1747 N N . GLY A 1 218 ? -5.012 -8.940 19.420 1.00 69.75 218 GLY A N 1
ATOM 1748 C CA . GLY A 1 218 ? -6.121 -8.118 18.950 1.00 69.75 218 GLY A CA 1
ATOM 1749 C C . GLY A 1 218 ? -6.903 -7.318 19.965 1.00 69.75 218 GLY A C 1
ATOM 1750 O O . GLY A 1 218 ? -6.502 -7.176 21.115 1.00 69.75 218 GLY A O 1
ATOM 1751 N N . PHE A 1 219 ? -7.988 -6.705 19.497 1.00 75.25 219 PHE A N 1
ATOM 1752 C CA . PHE A 1 219 ? -8.878 -5.939 20.353 1.00 75.25 219 PHE A CA 1
ATOM 1753 C C . PHE A 1 219 ? -9.651 -6.876 21.283 1.00 75.25 219 PHE A C 1
ATOM 1755 O O . PHE A 1 219 ? -10.284 -7.835 20.840 1.00 75.25 219 PHE A O 1
ATOM 1762 N N . TYR A 1 220 ? -9.592 -6.573 22.575 1.00 75.06 220 TYR A N 1
ATOM 1763 C CA . TYR A 1 220 ? -10.266 -7.302 23.631 1.00 75.06 220 TYR A CA 1
ATOM 1764 C C . TYR A 1 220 ? -11.198 -6.360 24.411 1.00 75.06 220 TYR A C 1
ATOM 1766 O O . TYR A 1 220 ? -10.738 -5.329 24.906 1.00 75.06 220 TYR A O 1
ATOM 1774 N N . PRO A 1 221 ? -12.488 -6.692 24.570 1.00 71.62 221 PRO A N 1
ATOM 1775 C CA . PRO A 1 221 ? -13.184 -7.815 23.940 1.00 71.62 221 PRO A CA 1
ATOM 1776 C C . PRO A 1 221 ? -13.469 -7.542 22.444 1.00 71.62 221 PRO A C 1
ATOM 1778 O O . PRO A 1 221 ? -13.455 -6.397 21.982 1.00 71.62 221 PRO A O 1
ATOM 1781 N N . ALA A 1 222 ? -13.759 -8.598 21.681 1.00 71.88 222 ALA A N 1
ATOM 1782 C CA . ALA A 1 222 ? -14.090 -8.497 20.255 1.00 71.88 222 ALA A CA 1
ATOM 1783 C C . ALA A 1 222 ? -15.530 -8.006 19.990 1.00 71.88 222 ALA A C 1
ATOM 1785 O O . ALA A 1 222 ? -15.806 -7.477 18.916 1.00 71.88 222 ALA A O 1
ATOM 1786 N N . ILE A 1 223 ? -16.449 -8.147 20.951 1.00 75.81 223 ILE A N 1
ATOM 1787 C CA . ILE A 1 223 ? -17.841 -7.682 20.839 1.00 75.81 223 ILE A CA 1
ATOM 1788 C C . ILE A 1 223 ? -18.208 -6.894 22.097 1.00 75.81 223 ILE A C 1
ATOM 1790 O O . ILE A 1 223 ? -17.911 -7.330 23.211 1.00 75.81 223 ILE A O 1
ATOM 1794 N N . LEU A 1 224 ? -18.819 -5.721 21.919 1.00 78.50 224 LEU A N 1
ATOM 1795 C CA . LEU A 1 224 ? -19.262 -4.844 23.001 1.00 78.50 224 LEU A CA 1
ATOM 1796 C C . LEU A 1 224 ? -20.672 -4.323 22.740 1.00 78.50 224 LEU A C 1
ATOM 1798 O O . LEU A 1 224 ? -21.055 -4.051 21.604 1.00 78.50 224 LEU A O 1
ATOM 1802 N N . ASP A 1 225 ? -21.405 -4.084 23.820 1.00 80.69 225 ASP A N 1
ATOM 1803 C CA . ASP A 1 225 ? -22.567 -3.204 23.779 1.00 80.69 225 ASP A CA 1
ATOM 1804 C C . ASP A 1 225 ? -22.109 -1.764 23.501 1.00 80.69 225 ASP A C 1
ATOM 1806 O O . ASP A 1 225 ? -21.139 -1.307 24.107 1.00 80.69 225 ASP A O 1
ATOM 1810 N N . LEU A 1 226 ? -22.771 -1.056 22.584 1.00 82.31 226 LEU A N 1
ATOM 1811 C CA . LEU A 1 226 ? -22.365 0.262 22.104 1.00 82.31 226 LEU A CA 1
ATOM 1812 C C . LEU A 1 226 ? -22.467 1.286 23.244 1.00 82.31 226 LEU A C 1
ATOM 1814 O O . LEU A 1 226 ? -23.559 1.758 23.583 1.00 82.31 226 LEU A O 1
ATOM 1818 N N . PRO A 1 227 ? -21.336 1.705 23.835 1.00 79.81 227 PRO A N 1
ATOM 1819 C CA . PRO A 1 227 ? -21.387 2.558 24.998 1.00 79.81 227 PRO A CA 1
ATOM 1820 C C . PRO A 1 227 ? -21.533 4.018 24.565 1.00 79.81 227 PRO A C 1
ATOM 1822 O O . PRO A 1 227 ? -21.020 4.448 23.534 1.00 79.81 227 PRO A O 1
ATOM 1825 N N . LYS A 1 228 ? -22.134 4.856 25.417 1.00 83.94 228 LYS A N 1
ATOM 1826 C CA . LYS A 1 228 ? -22.097 6.322 25.215 1.00 83.94 228 LYS A CA 1
ATOM 1827 C C . LYS A 1 228 ? -20.664 6.862 25.191 1.00 83.94 228 LYS A C 1
ATOM 1829 O O . LYS A 1 228 ? -20.391 7.888 24.567 1.00 83.94 228 LYS A O 1
ATOM 1834 N N . THR A 1 229 ? -19.767 6.177 25.893 1.00 86.25 229 THR A N 1
ATOM 1835 C CA . THR A 1 229 ? -18.365 6.546 26.016 1.00 86.25 229 THR A CA 1
ATOM 1836 C C . THR A 1 229 ? -17.502 5.302 25.909 1.00 86.25 229 THR A C 1
ATOM 1838 O O . THR A 1 229 ? -17.662 4.374 26.694 1.00 86.25 229 THR A O 1
ATOM 1841 N N . LEU A 1 230 ? -16.568 5.312 24.964 1.00 88.00 230 LEU A N 1
ATOM 1842 C CA . LEU A 1 230 ? -15.637 4.226 24.705 1.00 88.00 230 LEU A CA 1
ATOM 1843 C C . LEU A 1 230 ? -14.267 4.562 25.284 1.00 88.00 230 LEU A C 1
ATOM 1845 O O . LEU A 1 230 ? -13.704 5.620 24.979 1.00 88.00 230 LEU A O 1
ATOM 1849 N N . ARG A 1 231 ? -13.714 3.659 26.093 1.00 88.81 231 ARG A N 1
ATOM 1850 C CA . ARG A 1 231 ? -12.314 3.730 26.519 1.00 88.81 231 ARG A CA 1
ATOM 1851 C C . ARG A 1 231 ? -11.472 2.806 25.645 1.00 88.81 231 ARG A C 1
ATOM 1853 O O . ARG A 1 231 ? -11.738 1.613 25.593 1.00 88.81 231 ARG A O 1
ATOM 1860 N N . LEU A 1 232 ? -10.458 3.357 24.988 1.00 87.50 232 LEU A N 1
ATOM 1861 C CA . LEU A 1 232 ? -9.452 2.619 24.228 1.00 87.50 232 LEU A CA 1
ATOM 1862 C C . LEU A 1 232 ? -8.144 2.614 25.009 1.00 87.50 232 LEU A C 1
ATOM 1864 O O . LEU A 1 232 ? -7.665 3.680 25.393 1.00 87.50 232 LEU A O 1
ATOM 1868 N N . SER A 1 233 ? -7.563 1.442 25.229 1.00 86.12 233 SER A N 1
ATOM 1869 C CA . SER A 1 233 ? -6.259 1.294 25.874 1.00 86.12 233 SER A CA 1
ATOM 1870 C C . SER A 1 233 ? -5.276 0.602 24.942 1.00 86.12 233 SER A C 1
ATOM 1872 O O . SER A 1 233 ? -5.607 -0.419 24.346 1.00 86.12 233 SER A O 1
ATOM 1874 N N . ASN A 1 234 ? -4.072 1.156 24.815 1.00 84.19 234 ASN A N 1
ATOM 1875 C CA . ASN A 1 234 ? -2.972 0.551 24.079 1.00 84.19 234 ASN A CA 1
ATOM 1876 C C . ASN A 1 234 ? -1.859 0.154 25.059 1.00 84.19 234 ASN A C 1
ATOM 1878 O O . ASN A 1 234 ? -0.936 0.940 25.269 1.00 84.19 234 ASN A O 1
ATOM 1882 N N . PRO A 1 235 ? -1.928 -1.036 25.675 1.00 78.19 235 PRO A N 1
ATOM 1883 C CA . PRO A 1 235 ? -0.858 -1.546 26.530 1.00 78.19 235 PRO A CA 1
ATOM 1884 C C . PRO A 1 235 ? 0.394 -1.961 25.739 1.00 78.19 235 PRO A C 1
ATOM 1886 O O . PRO A 1 235 ? 1.419 -2.269 26.342 1.00 78.19 235 PRO A O 1
ATOM 1889 N N . THR A 1 236 ? 0.334 -1.994 24.403 1.00 75.50 236 THR A N 1
ATOM 1890 C CA . THR A 1 236 ? 1.460 -2.423 23.569 1.00 75.50 236 THR A CA 1
ATOM 1891 C C . THR A 1 236 ? 2.563 -1.365 23.505 1.00 75.50 236 THR A C 1
ATOM 1893 O O . THR A 1 236 ? 2.369 -0.192 23.833 1.00 75.50 236 THR A O 1
ATOM 1896 N N . ASN A 1 237 ? 3.733 -1.790 23.023 1.00 77.69 237 ASN A N 1
ATOM 1897 C CA . ASN A 1 237 ? 4.883 -0.916 22.792 1.00 77.69 237 ASN A CA 1
ATOM 1898 C C . ASN A 1 237 ? 4.830 -0.186 21.437 1.00 77.69 237 ASN A C 1
ATOM 1900 O O . ASN A 1 237 ? 5.787 0.496 21.074 1.00 77.69 237 ASN A O 1
ATOM 1904 N N . GLU A 1 238 ? 3.734 -0.313 20.685 1.00 72.44 238 GLU A N 1
ATOM 1905 C CA . GLU A 1 238 ? 3.606 0.214 19.325 1.00 72.44 238 GLU A CA 1
ATOM 1906 C C . GLU A 1 238 ? 2.474 1.238 19.242 1.00 72.44 238 GLU A C 1
ATOM 1908 O O . GLU A 1 238 ? 1.428 1.077 19.864 1.00 72.44 238 GLU A O 1
ATOM 1913 N N . ALA A 1 239 ? 2.668 2.331 18.498 1.00 78.00 239 ALA A N 1
ATOM 1914 C CA . ALA A 1 239 ? 1.591 3.290 18.267 1.00 78.00 239 ALA A CA 1
ATOM 1915 C C . ALA A 1 239 ? 0.560 2.684 17.312 1.00 78.00 239 ALA A C 1
ATOM 1917 O O . ALA A 1 239 ? 0.921 2.123 16.276 1.00 78.00 239 ALA A O 1
ATOM 1918 N N . LEU A 1 240 ? -0.721 2.859 17.629 1.00 78.62 240 LEU A N 1
ATOM 1919 C CA . LEU A 1 240 ? -1.808 2.279 16.858 1.00 78.62 240 LEU A CA 1
ATOM 1920 C C . LEU A 1 240 ? -2.627 3.356 16.169 1.00 78.62 240 LEU A C 1
ATOM 1922 O O . LEU A 1 240 ? -3.129 4.276 16.809 1.00 78.62 240 LEU A O 1
ATOM 1926 N N . ASN A 1 241 ? -2.793 3.214 14.861 1.00 82.69 241 ASN A N 1
ATOM 1927 C CA . ASN A 1 241 ? -3.775 3.965 14.103 1.00 82.69 241 ASN A CA 1
ATOM 1928 C C . ASN A 1 241 ? -5.119 3.229 14.198 1.00 82.69 241 ASN A C 1
ATOM 1930 O O . ASN A 1 241 ? -5.275 2.169 13.588 1.00 82.69 241 ASN A O 1
ATOM 1934 N N . ILE A 1 242 ? -6.036 3.744 15.017 1.00 86.88 242 ILE A N 1
ATOM 1935 C CA . ILE A 1 242 ? -7.343 3.153 15.315 1.00 86.88 242 ILE A CA 1
ATOM 1936 C C . ILE A 1 242 ? -8.420 3.893 14.528 1.00 86.88 242 ILE A C 1
ATOM 1938 O O . ILE A 1 242 ? -8.527 5.120 14.572 1.00 86.88 242 ILE A O 1
ATOM 1942 N N . HIS A 1 243 ? -9.249 3.120 13.847 1.00 88.31 243 HIS A N 1
ATOM 1943 C CA . HIS A 1 243 ? -10.369 3.578 13.052 1.00 88.31 243 HIS A CA 1
ATOM 1944 C C . HIS A 1 243 ? -11.668 3.159 13.725 1.00 88.31 243 HIS A C 1
ATOM 1946 O O . HIS A 1 243 ? -11.786 2.038 14.213 1.00 88.31 243 HIS A O 1
ATOM 1952 N N . TYR A 1 244 ? -12.638 4.063 13.722 1.00 89.56 244 TYR A N 1
ATOM 1953 C CA . TYR A 1 244 ? -14.006 3.811 14.148 1.00 89.56 244 TYR A CA 1
ATOM 1954 C C . TYR A 1 244 ? -14.950 4.202 13.027 1.00 89.56 244 TYR A C 1
ATOM 1956 O O . TYR A 1 244 ? -14.851 5.317 12.506 1.00 89.56 244 TYR A O 1
ATOM 1964 N N . LEU A 1 245 ? -15.880 3.311 12.700 1.00 88.88 245 LEU A N 1
ATOM 1965 C CA . LEU A 1 245 ? -16.968 3.567 11.762 1.00 88.88 245 LEU A CA 1
ATOM 1966 C C . LEU A 1 245 ? -18.283 3.189 12.443 1.00 88.88 245 LEU A C 1
ATOM 1968 O O . LEU A 1 245 ? -18.413 2.070 12.932 1.00 88.88 245 LEU A O 1
ATOM 1972 N N . ALA A 1 246 ? -19.236 4.113 12.474 1.00 88.56 246 ALA A N 1
ATOM 1973 C CA . ALA A 1 246 ? -20.572 3.925 13.026 1.00 88.56 246 ALA A CA 1
ATOM 1974 C C . ALA A 1 246 ? -21.626 3.916 11.925 1.00 88.56 246 ALA A C 1
ATOM 1976 O O . ALA A 1 246 ? -21.517 4.658 10.947 1.00 88.56 246 ALA A O 1
ATOM 1977 N N . PHE A 1 247 ? -22.663 3.113 12.134 1.00 85.06 247 PHE A N 1
ATOM 1978 C CA . PHE A 1 247 ? -23.729 2.844 11.186 1.00 85.06 247 PHE A CA 1
ATOM 1979 C C . PHE A 1 247 ? -25.099 3.051 11.832 1.00 85.06 247 PHE A C 1
ATOM 1981 O O . PHE A 1 247 ? -25.334 2.678 12.984 1.00 85.06 247 PHE A O 1
ATOM 1988 N N . LYS A 1 248 ? -26.014 3.642 11.067 1.00 84.56 248 LYS A N 1
ATOM 1989 C CA . LYS A 1 248 ? -27.420 3.839 11.424 1.00 84.56 248 LYS A CA 1
ATOM 1990 C C . LYS A 1 248 ? -28.275 3.589 10.186 1.00 84.56 248 LYS A C 1
ATOM 1992 O O . LYS A 1 248 ? -27.988 4.174 9.137 1.00 84.56 248 LYS A O 1
ATOM 1997 N N . ASN A 1 249 ? -29.297 2.738 10.281 1.00 80.75 249 ASN A N 1
ATOM 1998 C CA . ASN A 1 249 ? -30.101 2.297 9.135 1.00 80.75 249 ASN A CA 1
ATOM 1999 C C . ASN A 1 249 ? -29.237 1.776 7.966 1.00 80.75 249 ASN A C 1
ATOM 2001 O O . ASN A 1 249 ? -29.420 2.186 6.819 1.00 80.75 249 ASN A O 1
ATOM 2005 N N . GLY A 1 250 ? -28.208 0.977 8.270 1.00 74.88 250 GLY A N 1
ATOM 2006 C CA . GLY A 1 250 ? -27.282 0.411 7.274 1.00 74.88 250 GLY A CA 1
ATOM 2007 C C . GLY A 1 250 ? -26.314 1.407 6.613 1.00 74.88 250 GLY A C 1
ATOM 2008 O O . GLY A 1 250 ? -25.442 1.003 5.849 1.00 74.88 250 GLY A O 1
ATOM 2009 N N . LYS A 1 251 ? -26.405 2.711 6.908 1.00 78.31 251 LYS A N 1
ATOM 2010 C CA . LYS A 1 251 ? -25.522 3.745 6.342 1.00 78.31 251 LYS A CA 1
ATOM 2011 C C . LYS A 1 251 ? -24.497 4.214 7.362 1.00 78.31 251 LYS A C 1
ATOM 2013 O O . LYS A 1 251 ? -24.824 4.382 8.535 1.00 78.31 251 LYS A O 1
ATOM 2018 N N . GLN A 1 252 ? -23.274 4.486 6.907 1.00 84.44 252 GLN A N 1
ATOM 2019 C CA . GLN A 1 252 ? -22.241 5.088 7.748 1.00 84.44 252 GLN A CA 1
ATOM 2020 C C . GLN A 1 252 ? -22.695 6.484 8.200 1.00 84.44 252 GLN A C 1
ATOM 2022 O O . GLN A 1 252 ? -22.878 7.379 7.375 1.00 84.44 252 GLN A O 1
ATOM 2027 N N . SER A 1 253 ? -22.883 6.664 9.505 1.00 86.25 253 SER A N 1
ATOM 2028 C CA . SER A 1 253 ? -23.330 7.923 10.106 1.00 86.25 253 SER A CA 1
ATOM 2029 C C . SER A 1 253 ? -22.170 8.754 10.643 1.00 86.25 253 SER A C 1
ATOM 2031 O O . SER A 1 253 ? -22.217 9.978 10.582 1.00 86.25 253 SER A O 1
ATOM 2033 N N . ALA A 1 254 ? -21.124 8.098 11.148 1.00 87.00 254 ALA A N 1
ATOM 2034 C CA . ALA A 1 254 ? -19.961 8.766 11.711 1.00 87.00 254 ALA A CA 1
ATOM 2035 C C . ALA A 1 254 ? -18.693 7.938 11.513 1.00 87.00 254 ALA A C 1
ATOM 2037 O O . ALA A 1 254 ? -18.724 6.710 11.443 1.00 87.00 254 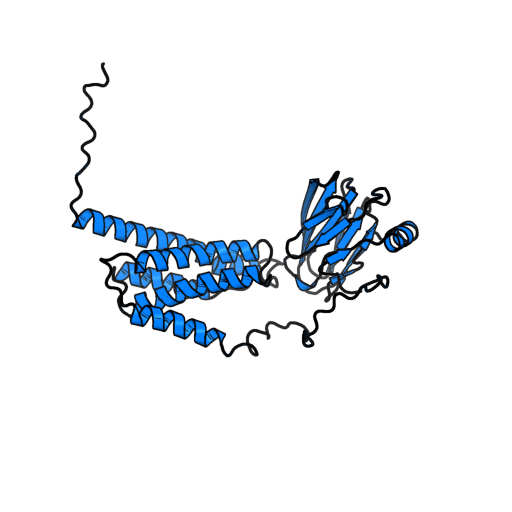ALA A O 1
ATOM 2038 N N . SER A 1 255 ? -17.555 8.621 11.460 1.00 88.31 255 SER A N 1
ATOM 2039 C CA . SER A 1 255 ? -16.248 7.976 11.438 1.00 88.31 255 SER A CA 1
ATOM 2040 C C . SER A 1 255 ? -15.186 8.866 12.041 1.00 88.31 255 SER A C 1
ATOM 2042 O O . SER A 1 255 ? -15.216 10.085 11.869 1.00 88.31 255 SER A O 1
ATOM 2044 N N . TRP A 1 256 ? -14.200 8.256 12.681 1.00 89.31 256 TRP A N 1
ATOM 2045 C CA . TRP A 1 256 ? -12.990 8.962 13.069 1.00 89.31 256 TRP A CA 1
ATOM 2046 C C . TRP A 1 256 ? -11.781 8.039 13.036 1.00 89.31 256 TRP A C 1
ATOM 2048 O O . TRP A 1 256 ? -11.888 6.817 13.114 1.00 89.31 256 TRP A O 1
ATOM 2058 N N . ASN A 1 257 ? -10.620 8.670 12.939 1.00 87.69 257 ASN A N 1
ATOM 2059 C CA . ASN A 1 257 ? -9.311 8.053 13.016 1.00 87.69 257 ASN A CA 1
ATOM 2060 C C . ASN A 1 257 ? -8.570 8.681 14.204 1.00 87.69 257 ASN A C 1
ATOM 2062 O O . ASN A 1 257 ? -8.674 9.893 14.425 1.00 87.69 257 ASN A O 1
ATOM 2066 N N . ILE A 1 258 ? -7.871 7.868 14.992 1.00 86.38 258 ILE A N 1
ATOM 2067 C CA . ILE A 1 258 ? -6.991 8.362 16.044 1.00 86.38 258 ILE A CA 1
ATOM 2068 C C . ILE A 1 258 ? -5.710 7.548 16.136 1.00 86.38 258 ILE A C 1
ATOM 2070 O O . ILE A 1 258 ? -5.722 6.322 16.094 1.00 86.38 258 ILE A O 1
ATOM 2074 N N . VAL A 1 259 ? -4.602 8.250 16.353 1.00 83.88 259 VAL A N 1
ATOM 2075 C CA . VAL A 1 259 ? -3.333 7.627 16.717 1.00 83.88 259 VAL A CA 1
ATOM 2076 C C . VAL A 1 259 ? -3.268 7.502 18.236 1.00 83.88 259 VAL A C 1
ATOM 2078 O O . VAL A 1 259 ? -3.117 8.502 18.940 1.00 83.88 259 VAL A O 1
ATOM 2081 N N . LEU A 1 260 ? -3.374 6.275 18.740 1.00 83.62 260 LEU A N 1
ATOM 2082 C CA . LEU A 1 260 ? -3.213 5.949 20.152 1.00 83.62 260 LEU A CA 1
ATOM 2083 C C . LEU A 1 260 ? -1.759 5.541 20.412 1.00 83.62 260 LEU A C 1
ATOM 2085 O O . LEU A 1 260 ? -1.293 4.505 19.933 1.00 83.62 260 LEU A O 1
ATOM 2089 N N . LYS A 1 261 ? -1.020 6.379 21.145 1.00 83.06 261 LYS A N 1
ATOM 2090 C CA . LYS A 1 261 ? 0.398 6.124 21.440 1.00 83.06 261 LYS A CA 1
ATOM 2091 C C . LYS A 1 261 ? 0.568 4.888 22.345 1.00 83.06 261 LYS A C 1
ATOM 2093 O O . LYS A 1 261 ? -0.396 4.494 23.006 1.00 83.06 261 LYS A O 1
ATOM 2098 N N . PRO A 1 262 ? 1.779 4.303 22.389 1.00 82.44 262 PRO A N 1
ATOM 2099 C CA . PRO A 1 262 ? 2.114 3.233 23.323 1.00 82.44 262 PRO A CA 1
ATOM 2100 C C . PRO A 1 262 ? 1.783 3.605 24.774 1.00 82.44 262 PRO A C 1
ATOM 2102 O O . PRO A 1 262 ? 1.933 4.766 25.163 1.00 82.44 262 PRO A O 1
ATOM 2105 N N . GLN A 1 263 ? 1.316 2.625 25.550 1.00 83.00 263 GLN A N 1
ATOM 2106 C CA . GLN A 1 263 ? 0.960 2.734 26.974 1.00 83.00 263 GLN A CA 1
ATOM 2107 C C . GLN A 1 263 ? -0.008 3.881 27.316 1.00 83.00 263 GLN A C 1
ATOM 2109 O O . GLN A 1 263 ? -0.034 4.376 28.445 1.00 83.00 263 GLN A O 1
ATOM 2114 N N . GLN A 1 264 ? -0.825 4.315 26.353 1.00 86.62 264 GLN A N 1
ATOM 2115 C CA . GLN A 1 264 ? -1.836 5.346 26.566 1.00 86.62 264 GLN A CA 1
ATOM 2116 C C . GLN A 1 264 ? -3.244 4.765 26.592 1.00 86.62 264 GLN A C 1
ATOM 2118 O O . GLN A 1 264 ? -3.560 3.766 25.949 1.00 86.62 264 GLN A O 1
ATOM 2123 N N . SER A 1 265 ? -4.116 5.444 27.332 1.00 87.81 265 SER A N 1
ATOM 2124 C CA . SER A 1 265 ? -5.555 5.230 27.275 1.00 87.81 265 SER A CA 1
ATOM 2125 C C . SER A 1 265 ? -6.246 6.519 26.862 1.00 87.81 265 SER A C 1
ATOM 2127 O O . SER A 1 265 ? -5.886 7.600 27.325 1.00 87.81 265 SER A O 1
ATOM 2129 N N . LEU A 1 266 ? -7.258 6.393 26.016 1.00 89.31 266 LEU A N 1
ATOM 2130 C CA . LEU A 1 266 ? -8.105 7.485 25.572 1.00 89.31 266 LEU A CA 1
ATOM 2131 C C . LEU A 1 266 ? -9.555 7.154 25.895 1.00 89.31 266 LEU A C 1
ATOM 2133 O O . LEU A 1 266 ? -9.998 6.025 25.710 1.00 89.31 266 LEU A O 1
ATOM 2137 N N . GLN A 1 267 ? -10.312 8.157 26.314 1.00 90.12 267 GLN A N 1
ATOM 2138 C CA . GLN A 1 267 ? -11.754 8.058 26.459 1.00 90.12 267 GLN A CA 1
ATOM 2139 C C . GLN A 1 267 ? -12.427 8.967 25.430 1.00 90.12 267 GLN A C 1
ATOM 2141 O O . GLN A 1 267 ? -12.074 10.141 25.312 1.00 90.12 267 GLN A O 1
ATOM 2146 N N . LYS A 1 268 ? -13.382 8.429 24.669 1.00 87.56 268 LYS A N 1
ATOM 2147 C CA . LYS A 1 268 ? -14.063 9.157 23.597 1.00 87.56 268 LYS A CA 1
ATOM 2148 C C . LYS A 1 268 ? -15.567 8.954 23.682 1.00 87.56 268 LYS A C 1
ATOM 2150 O O . LYS A 1 268 ? -16.045 7.836 23.846 1.00 87.56 268 LYS A O 1
ATOM 2155 N N . ARG A 1 269 ? -16.322 10.045 23.577 1.00 86.31 269 ARG A N 1
ATOM 2156 C CA . ARG A 1 269 ? -17.783 9.990 23.503 1.00 86.31 269 ARG A CA 1
ATOM 2157 C C . ARG A 1 269 ? -18.193 9.511 22.113 1.00 86.31 269 ARG A C 1
ATOM 2159 O O . ARG A 1 269 ? -17.667 10.019 21.123 1.00 86.31 269 ARG A O 1
ATOM 2166 N N . LEU A 1 270 ? -19.102 8.546 22.055 1.00 85.62 270 LEU A N 1
ATOM 2167 C CA . LEU A 1 270 ? -19.638 8.029 20.802 1.00 85.62 270 LEU A CA 1
ATOM 2168 C C . LEU A 1 270 ? -20.958 8.724 20.464 1.00 85.62 270 LEU A C 1
ATOM 2170 O O . LEU A 1 270 ? -21.739 9.102 21.344 1.00 85.62 270 LEU A O 1
ATOM 2174 N N . GLU A 1 271 ? -21.191 8.910 19.170 1.00 82.00 271 GLU A N 1
ATOM 2175 C CA . GLU A 1 271 ? -22.499 9.306 18.657 1.00 82.00 271 GLU A CA 1
ATOM 2176 C C . GLU A 1 271 ? -23.462 8.116 18.694 1.00 82.00 271 GLU A C 1
ATOM 2178 O O . GLU A 1 271 ? -23.035 6.961 18.709 1.00 82.00 271 GLU A O 1
ATOM 2183 N N . ARG A 1 272 ? -24.772 8.391 18.709 1.00 81.94 272 ARG A N 1
ATOM 2184 C CA . ARG A 1 272 ? -25.783 7.328 18.652 1.00 81.94 272 ARG A CA 1
ATOM 2185 C C . ARG A 1 272 ? -25.707 6.614 17.302 1.00 81.94 272 ARG A C 1
ATOM 2187 O O . ARG A 1 272 ? -25.908 7.247 16.266 1.00 81.94 272 ARG A O 1
ATOM 2194 N N . ALA A 1 273 ? -25.480 5.310 17.346 1.00 86.12 273 ALA A N 1
ATOM 2195 C CA . ALA A 1 273 ? -25.444 4.410 16.203 1.00 86.12 273 ALA A CA 1
ATOM 2196 C C . ALA A 1 273 ? -26.147 3.102 16.584 1.00 86.12 273 ALA A C 1
ATOM 2198 O O . ALA A 1 273 ? -26.351 2.846 17.762 1.00 86.12 273 ALA A O 1
ATOM 2199 N N . GLU A 1 274 ? -26.524 2.298 15.598 1.00 85.44 274 GLU A N 1
ATOM 2200 C CA . GLU A 1 274 ? -27.040 0.939 15.832 1.00 85.44 274 GLU A CA 1
ATOM 2201 C C . GLU A 1 274 ? -25.891 -0.065 15.917 1.00 85.44 274 GLU A C 1
ATOM 2203 O O . GLU A 1 274 ? -25.926 -1.013 16.694 1.00 85.44 274 GLU A O 1
ATOM 2208 N N . ALA A 1 275 ? -24.853 0.169 15.116 1.00 86.25 275 ALA A N 1
ATOM 2209 C CA . ALA A 1 275 ? -23.708 -0.708 14.978 1.00 86.25 275 ALA A CA 1
ATOM 2210 C C . ALA A 1 275 ? -22.450 0.135 14.751 1.00 86.25 275 ALA A C 1
ATOM 2212 O O . ALA A 1 275 ? -22.503 1.191 14.115 1.00 86.25 275 ALA A O 1
ATOM 2213 N N . ALA A 1 276 ? -21.300 -0.322 15.225 1.00 87.62 276 ALA A N 1
ATOM 2214 C CA . ALA A 1 276 ? -20.013 0.269 14.904 1.00 87.62 276 ALA A CA 1
ATOM 2215 C C . ALA A 1 276 ? -18.907 -0.786 14.849 1.00 87.62 276 ALA A C 1
ATOM 2217 O O . ALA A 1 276 ? -19.027 -1.877 15.400 1.00 87.62 276 ALA A O 1
ATOM 2218 N N . ILE A 1 277 ? -17.822 -0.446 14.166 1.00 87.50 277 ILE A N 1
ATOM 2219 C CA . ILE A 1 277 ? -16.607 -1.252 14.084 1.00 87.50 277 ILE A CA 1
ATOM 2220 C C . ILE A 1 277 ? -15.418 -0.414 14.525 1.00 87.50 277 ILE A C 1
ATOM 2222 O O . ILE A 1 277 ? -15.276 0.744 14.123 1.00 87.50 277 ILE A O 1
ATOM 2226 N N . VAL A 1 278 ? -14.557 -1.020 15.334 1.00 87.19 278 VAL A N 1
ATOM 2227 C CA . VAL A 1 278 ? -13.243 -0.497 15.695 1.00 87.19 278 VAL A CA 1
ATOM 2228 C C . VAL A 1 278 ? -12.186 -1.430 15.124 1.00 87.19 278 VAL A C 1
ATOM 2230 O O . VAL A 1 278 ? -12.234 -2.636 15.345 1.00 87.19 278 VAL A O 1
ATOM 2233 N N . TYR A 1 279 ? -11.231 -0.887 14.375 1.00 83.56 279 TYR A N 1
ATOM 2234 C CA . TYR A 1 279 ? -10.131 -1.666 13.803 1.00 83.56 279 TYR A CA 1
ATOM 2235 C C . TYR A 1 279 ? -8.835 -0.848 13.760 1.00 83.56 279 TYR A C 1
ATOM 2237 O O . TYR A 1 279 ? -8.849 0.361 13.989 1.00 83.56 279 TYR A O 1
ATOM 2245 N N . SER A 1 280 ? -7.695 -1.497 13.495 1.00 80.62 280 SER A N 1
ATOM 2246 C CA . SER A 1 280 ? -6.403 -0.813 13.356 1.00 80.62 280 SER A CA 1
ATOM 2247 C C . SER A 1 280 ? -5.682 -1.152 12.057 1.00 80.62 280 SER A C 1
ATOM 2249 O O . SER A 1 280 ? -5.450 -2.324 11.761 1.00 80.62 280 SER A O 1
ATOM 2251 N N . ASP A 1 281 ? -5.259 -0.121 11.326 1.00 72.75 281 ASP A N 1
ATOM 2252 C CA . ASP A 1 281 ? -4.514 -0.242 10.064 1.00 72.75 281 ASP A CA 1
ATOM 2253 C C . ASP A 1 281 ? -3.038 -0.573 10.291 1.00 72.75 281 ASP A C 1
ATOM 2255 O O . ASP A 1 281 ? -2.393 -1.202 9.455 1.00 72.75 281 ASP A O 1
ATOM 2259 N N . SER A 1 282 ? -2.481 -0.110 11.411 1.00 68.69 282 SER A N 1
ATOM 2260 C CA . SER A 1 282 ? -1.072 -0.312 11.758 1.00 68.69 282 SER A CA 1
ATOM 2261 C C . SER A 1 282 ? -0.796 -1.711 12.296 1.00 68.69 282 SER A C 1
ATOM 2263 O O . SER A 1 282 ? 0.339 -2.167 12.197 1.00 68.69 282 SER A O 1
ATOM 2265 N N . LEU A 1 283 ? -1.820 -2.397 12.814 1.00 68.56 283 LEU A N 1
ATOM 2266 C CA . LEU A 1 283 ? -1.721 -3.772 13.294 1.00 68.56 283 LEU A CA 1
ATOM 2267 C C . LEU A 1 283 ? -2.856 -4.625 12.695 1.00 68.56 283 LEU A C 1
ATOM 2269 O O . LEU A 1 283 ? -3.855 -4.884 13.365 1.00 68.56 283 LEU A O 1
ATOM 2273 N N . PRO A 1 284 ? -2.730 -5.095 11.433 1.00 62.34 284 PRO A N 1
ATOM 2274 C CA . PRO A 1 284 ? -3.755 -5.909 10.775 1.00 62.34 284 PRO A CA 1
ATOM 2275 C C . PRO A 1 284 ? -4.106 -7.206 11.509 1.00 62.34 284 PRO A C 1
ATOM 2277 O O . PRO A 1 284 ? -5.208 -7.728 11.376 1.00 62.34 284 PRO A O 1
ATOM 2280 N N . LYS A 1 285 ? -3.168 -7.710 12.312 1.00 55.09 285 LYS A N 1
ATOM 2281 C CA . LYS A 1 285 ? -3.360 -8.885 13.166 1.00 55.09 285 LYS A CA 1
ATOM 2282 C C . LYS A 1 285 ? -4.211 -8.603 14.394 1.00 55.09 285 LYS A C 1
ATOM 2284 O O . LYS A 1 285 ? -4.681 -9.544 15.007 1.00 55.09 285 LYS A O 1
ATOM 2289 N N . ALA A 1 286 ? -4.444 -7.335 14.735 1.00 57.72 286 ALA A N 1
ATOM 2290 C CA . ALA A 1 286 ? -5.201 -6.987 15.924 1.00 57.72 286 ALA A CA 1
ATOM 2291 C C . ALA A 1 286 ? -6.718 -7.248 15.807 1.00 57.72 286 ALA A C 1
ATOM 2293 O O . ALA A 1 286 ? -7.471 -6.866 16.698 1.00 57.72 286 ALA A O 1
ATOM 2294 N N . GLY A 1 287 ? -7.195 -7.849 14.714 1.00 66.44 287 GLY A N 1
ATOM 2295 C CA . GLY A 1 287 ? -8.625 -8.090 14.508 1.00 66.44 287 GLY A CA 1
ATOM 2296 C C . GLY A 1 287 ? -9.465 -6.807 14.437 1.00 66.44 287 GLY A C 1
ATOM 2297 O O . GLY A 1 287 ? -8.937 -5.696 14.279 1.00 66.44 287 GLY A O 1
ATOM 2298 N N . LEU A 1 288 ? -10.782 -6.976 14.510 1.00 75.12 288 LEU A N 1
ATOM 2299 C CA . LEU A 1 288 ? -11.756 -5.899 14.688 1.00 75.12 288 LEU A CA 1
ATOM 2300 C C . LEU A 1 288 ? -12.546 -6.131 15.983 1.00 75.12 288 LEU A C 1
ATOM 2302 O O . LEU A 1 288 ? -12.726 -7.277 16.390 1.00 75.12 288 LEU A O 1
ATOM 2306 N N . SER A 1 289 ? -13.033 -5.052 16.595 1.00 83.00 289 SER A N 1
ATOM 2307 C CA . SER A 1 289 ? -14.100 -5.117 17.596 1.00 83.00 289 SER A CA 1
ATOM 2308 C C . SER A 1 289 ? -15.399 -4.588 17.009 1.00 83.00 289 SER A C 1
ATOM 2310 O O . SER A 1 289 ? -15.423 -3.494 16.439 1.00 83.00 289 SER A O 1
ATOM 2312 N N . ALA A 1 290 ? -16.479 -5.341 17.184 1.00 81.94 290 ALA A N 1
ATOM 2313 C CA . ALA A 1 290 ? -17.837 -4.917 16.876 1.00 81.94 290 ALA A CA 1
ATOM 2314 C C . ALA A 1 290 ? -18.479 -4.269 18.114 1.00 81.94 290 ALA A C 1
ATOM 2316 O O . ALA A 1 290 ? -18.339 -4.763 19.232 1.00 81.94 290 ALA A O 1
ATOM 2317 N N . LEU A 1 291 ? -19.171 -3.148 17.919 1.00 83.69 291 LEU A N 1
ATOM 2318 C CA . LEU A 1 291 ? -19.947 -2.464 18.950 1.00 83.69 291 LEU A CA 1
ATOM 2319 C C . LEU A 1 291 ? -21.401 -2.387 18.490 1.00 83.69 291 LEU A C 1
ATOM 2321 O O . LEU A 1 291 ? -21.653 -2.044 17.336 1.00 83.69 291 LEU A O 1
ATOM 2325 N N . ILE A 1 292 ? -22.351 -2.706 19.364 1.00 80.50 292 ILE A N 1
ATOM 2326 C CA . ILE A 1 292 ? -23.737 -2.971 18.953 1.00 80.50 292 ILE A CA 1
ATOM 2327 C C . ILE A 1 292 ? -24.692 -2.350 19.953 1.00 80.50 292 ILE A C 1
ATOM 2329 O O . ILE A 1 292 ? -24.551 -2.571 21.149 1.00 80.50 292 ILE A O 1
ATOM 2333 N N . ASP A 1 293 ? -25.661 -1.572 19.488 1.00 78.81 293 ASP A N 1
ATOM 2334 C CA . ASP A 1 293 ? -26.714 -1.051 20.354 1.00 78.81 293 ASP A CA 1
ATOM 2335 C C . ASP A 1 293 ? -27.690 -2.182 20.721 1.00 78.81 293 ASP A C 1
ATOM 2337 O O . ASP A 1 293 ? -28.205 -2.869 19.840 1.00 78.81 293 ASP A O 1
ATOM 2341 N N . LYS A 1 294 ? -28.001 -2.356 22.014 1.00 68.19 294 LYS A N 1
ATOM 2342 C CA . LYS A 1 294 ? -28.988 -3.348 22.503 1.00 68.19 294 LYS A CA 1
ATOM 2343 C C . LYS A 1 294 ? -30.347 -3.286 21.797 1.00 68.19 294 LYS A C 1
ATOM 2345 O O . LYS A 1 294 ? -31.085 -4.276 21.830 1.00 68.19 294 LYS A O 1
ATOM 2350 N N . SER A 1 295 ? -30.705 -2.117 21.262 1.00 64.75 295 SER A N 1
ATOM 2351 C CA . SER A 1 295 ? -31.959 -1.866 20.545 1.00 64.75 295 SER A CA 1
ATOM 2352 C C . SER A 1 295 ? -31.926 -2.275 19.070 1.00 64.75 295 SER A C 1
ATOM 2354 O O . SER A 1 295 ? -32.987 -2.381 18.455 1.00 64.75 295 SER A O 1
ATOM 2356 N N . ALA A 1 296 ? -30.746 -2.556 18.511 1.00 62.81 296 ALA A N 1
ATOM 2357 C CA . ALA A 1 296 ? -30.609 -3.137 17.186 1.00 62.81 296 ALA A CA 1
ATOM 2358 C C . ALA A 1 296 ? -31.004 -4.621 17.262 1.00 62.81 296 ALA A C 1
ATOM 2360 O O . ALA A 1 296 ? -30.172 -5.491 17.493 1.00 62.81 296 ALA A O 1
ATOM 2361 N N . GLY A 1 297 ? -32.298 -4.916 17.121 1.00 56.19 297 GLY A N 1
ATOM 2362 C CA . GLY A 1 297 ? -32.848 -6.280 17.125 1.00 56.19 297 GLY A CA 1
ATOM 2363 C C . GLY A 1 297 ? -32.502 -7.109 15.882 1.00 56.19 297 GLY A C 1
ATOM 2364 O O . GLY A 1 297 ? -33.260 -8.001 15.526 1.00 56.19 297 GLY A O 1
ATOM 2365 N N . GLU A 1 298 ? -31.410 -6.785 15.193 1.00 63.94 298 GLU A N 1
ATOM 2366 C CA . GLU A 1 298 ? -31.060 -7.315 13.879 1.00 63.94 298 GLU A CA 1
ATOM 2367 C C . GLU A 1 298 ? -29.713 -8.036 13.921 1.00 63.94 298 GLU A C 1
ATOM 2369 O O . GLU A 1 298 ? -28.804 -7.669 14.672 1.00 63.94 298 GLU A O 1
ATOM 2374 N N . ARG A 1 299 ? -29.565 -9.048 13.064 1.00 68.88 299 ARG A N 1
ATOM 2375 C CA . ARG A 1 299 ? -28.313 -9.784 12.901 1.00 68.88 299 ARG A CA 1
ATOM 2376 C C . ARG A 1 299 ? -27.385 -9.000 11.977 1.00 68.88 299 ARG A C 1
ATOM 2378 O O . ARG A 1 299 ? -27.754 -8.649 10.856 1.00 68.88 299 ARG A O 1
ATOM 2385 N N . TRP A 1 300 ? -26.168 -8.750 12.443 1.00 72.25 300 TRP A N 1
ATOM 2386 C CA . TRP A 1 300 ? -25.141 -8.010 11.714 1.00 72.25 300 TRP A CA 1
ATOM 2387 C C . TRP A 1 300 ? -23.927 -8.896 11.434 1.00 72.25 300 TRP A C 1
ATOM 2389 O O . TRP A 1 300 ? -23.567 -9.765 12.234 1.00 72.25 300 TRP A O 1
ATOM 2399 N N . ILE A 1 301 ? -23.279 -8.637 10.300 1.00 72.69 301 ILE A N 1
ATOM 2400 C CA . ILE A 1 301 ? -22.014 -9.252 9.900 1.00 72.69 301 ILE A CA 1
ATOM 2401 C C . ILE A 1 301 ? -20.978 -8.144 9.732 1.00 72.69 301 ILE A C 1
ATOM 2403 O O . ILE A 1 301 ? -21.191 -7.201 8.964 1.00 72.69 301 ILE A O 1
ATOM 2407 N N . TRP A 1 302 ? -19.840 -8.288 10.412 1.00 76.38 302 TRP A N 1
ATOM 2408 C CA . TRP A 1 302 ? -18.662 -7.445 10.219 1.00 76.38 302 TRP A CA 1
ATOM 2409 C C . TRP A 1 302 ? -17.548 -8.259 9.585 1.00 76.38 302 TRP A C 1
ATOM 2411 O O . TRP A 1 302 ? -17.160 -9.293 10.123 1.00 76.38 302 TRP A O 1
ATOM 2421 N N . THR A 1 303 ? -16.990 -7.768 8.485 1.00 64.06 303 THR A N 1
ATOM 2422 C CA . THR A 1 303 ? -15.847 -8.386 7.803 1.00 64.06 303 THR A CA 1
ATOM 2423 C C . THR A 1 303 ? -14.686 -7.409 7.748 1.00 64.06 303 THR A C 1
ATOM 2425 O O . THR A 1 303 ? -14.900 -6.208 7.597 1.00 64.06 303 THR A O 1
ATOM 2428 N N . ARG A 1 304 ? -13.449 -7.909 7.836 1.00 62.59 304 ARG A N 1
ATOM 2429 C CA . ARG A 1 304 ? -12.231 -7.102 7.642 1.00 62.59 304 ARG A CA 1
ATOM 2430 C C . ARG A 1 304 ? -11.764 -7.034 6.186 1.00 62.59 304 ARG A C 1
ATOM 2432 O O . ARG A 1 304 ? -11.148 -6.045 5.794 1.00 62.59 304 ARG A O 1
ATOM 2439 N N . SER A 1 305 ? -12.046 -8.067 5.396 1.00 60.78 305 SER A N 1
ATOM 2440 C CA . SER A 1 305 ? -11.498 -8.231 4.044 1.00 60.78 305 SER A CA 1
ATOM 2441 C C . SER A 1 305 ? -12.591 -8.623 3.041 1.00 60.78 305 SER A C 1
ATOM 2443 O O . SER A 1 305 ? -12.816 -9.813 2.838 1.00 60.78 305 SER A O 1
ATOM 2445 N N . PRO A 1 306 ? -13.270 -7.653 2.397 1.00 61.31 306 PRO A N 1
ATOM 2446 C CA . PRO A 1 306 ? -13.152 -6.201 2.585 1.00 61.31 306 PRO A CA 1
ATOM 2447 C C . PRO A 1 306 ? -13.784 -5.729 3.902 1.00 61.31 306 PRO A C 1
ATOM 2449 O O . PRO A 1 306 ? -14.607 -6.438 4.483 1.00 61.31 306 PRO A O 1
ATOM 2452 N N . ILE A 1 307 ? -13.425 -4.523 4.363 1.00 64.81 307 ILE A N 1
ATOM 2453 C CA . ILE A 1 307 ? -14.080 -3.909 5.524 1.00 64.81 307 ILE A CA 1
ATOM 2454 C C . ILE A 1 307 ? -15.543 -3.674 5.166 1.00 64.81 307 ILE A C 1
ATOM 2456 O O . ILE A 1 307 ? -15.837 -2.869 4.282 1.00 64.81 307 ILE A O 1
ATOM 2460 N N . SER A 1 308 ? -16.456 -4.388 5.816 1.00 70.88 308 SER A N 1
ATOM 2461 C CA . SER A 1 308 ? -17.883 -4.214 5.571 1.00 70.88 308 SER A CA 1
ATOM 2462 C C . SER A 1 308 ? -18.707 -4.508 6.813 1.00 70.88 308 SER A C 1
ATOM 2464 O O . SER A 1 308 ? -18.295 -5.281 7.675 1.00 70.88 308 SER A O 1
ATOM 2466 N N . VAL A 1 309 ? -19.854 -3.842 6.895 1.00 73.06 309 VAL A N 1
ATOM 2467 C CA . VAL A 1 309 ? -20.862 -4.021 7.937 1.00 73.06 309 VAL A CA 1
ATOM 2468 C C . VAL A 1 309 ? -22.190 -4.181 7.220 1.00 73.06 309 VAL A C 1
ATOM 2470 O O . VAL A 1 309 ? -22.551 -3.309 6.429 1.00 73.06 309 VAL A O 1
ATOM 2473 N N . ARG A 1 310 ? -22.868 -5.311 7.421 1.00 75.00 310 ARG A N 1
ATOM 2474 C CA . ARG A 1 310 ? -24.099 -5.657 6.695 1.00 75.00 310 ARG A CA 1
ATOM 2475 C C . ARG A 1 310 ? -25.139 -6.247 7.631 1.00 75.00 310 ARG A C 1
ATOM 2477 O O . ARG A 1 310 ? -24.773 -6.899 8.608 1.00 75.00 310 ARG A O 1
ATOM 2484 N N . ARG A 1 311 ? -26.413 -6.043 7.304 1.00 73.69 311 ARG A N 1
ATOM 2485 C CA . ARG A 1 311 ? -27.540 -6.724 7.951 1.00 73.69 311 ARG A CA 1
ATOM 2486 C C . ARG A 1 311 ? -27.739 -8.086 7.284 1.00 73.69 311 ARG A C 1
ATOM 2488 O O . ARG A 1 311 ? -27.545 -8.209 6.077 1.00 73.69 311 ARG A O 1
ATOM 2495 N N . VAL A 1 312 ? -28.088 -9.111 8.057 1.00 71.44 312 VAL A N 1
ATOM 2496 C CA . VAL A 1 312 ? -28.295 -10.475 7.532 1.00 71.44 312 VAL A CA 1
ATOM 2497 C C . VAL A 1 312 ? -29.532 -10.562 6.632 1.00 71.44 312 VAL A C 1
ATOM 2499 O O . VAL A 1 312 ? -29.533 -11.362 5.706 1.00 71.44 312 VAL A O 1
ATOM 2502 N N . ASP A 1 313 ? -30.531 -9.700 6.831 1.00 65.62 313 ASP A N 1
ATOM 2503 C CA . ASP A 1 313 ? -31.805 -9.731 6.091 1.00 65.62 313 ASP A CA 1
ATOM 2504 C C . ASP A 1 313 ? -31.731 -9.126 4.669 1.00 65.62 313 ASP A C 1
ATOM 2506 O O . ASP A 1 313 ? -32.747 -8.997 3.993 1.00 65.62 313 ASP A O 1
ATOM 2510 N N . GLU A 1 314 ? -30.543 -8.738 4.193 1.00 55.47 314 GLU A N 1
ATOM 2511 C CA . GLU A 1 314 ? -30.317 -8.230 2.827 1.00 55.47 314 GLU A CA 1
ATOM 2512 C C . GLU A 1 314 ? -29.974 -9.346 1.805 1.00 55.47 314 GLU A C 1
ATOM 2514 O O . GLU A 1 314 ? -29.330 -9.069 0.790 1.00 55.47 314 GLU A O 1
ATOM 2519 N N . PHE A 1 315 ? -30.399 -10.594 2.057 1.00 46.66 315 PHE A N 1
ATOM 2520 C CA . PHE A 1 315 ? -30.219 -11.757 1.168 1.00 46.66 315 PHE A CA 1
ATOM 2521 C C . PHE A 1 315 ? -31.534 -12.303 0.605 1.00 46.66 315 PHE A C 1
ATOM 2523 O O . PHE A 1 315 ? -32.497 -12.470 1.385 1.00 46.66 315 PHE A O 1
#

Radius of gyration: 26.08 Å; chains: 1; bounding box: 53×70×70 Å

Sequence (315 aa):
MPEKDLPEPQHRQYTAEERRLRKQNLLITLLGFCTAYAQLHKLIIPLVLKLTPLHVSPYSKIDFWFLHSLLFFFLLRKTRKLGPLGSLLAGVGILYGVFEVYEVFLGRLGGWLAFSRLLSSVPISFCCGLLMTVKDIDRRLGYAWAGVGILALSFLPNEKHFWEMKAAPQEETSKTVSAEIEVEAFTECGATEVRLQDEAVEFLRHHPLTTIEVRPCGFYPAILDLPKTLRLSNPTNEALNIHYLAFKNGKQSASWNIVLKPQQSLQKRLERAEAAIVYSDSLPKAGLSALIDKSAGERWIWTRSPISVRRVDEF

Secondary structure (DSSP, 8-state):
--GGGSPP-------HHHHHHHHHHHHHHHHHHHHHHHHIIIIIHHHHHHTSGGGGSGGGS--THHHHHHHHHHHHHHHSS-HHHHHHHHHHHHHHHHHHHHHHHTTSS-HHHHHHHHHHHHHHHHHHHHHHH-TTS---HHHHHHHHHHHHHHHTT-TTTSTTTT-S----------------S--SS--SEEE--HHHHHHHHHS---EEEEETTEEESSEEE--SEEEEEE-SSS-EEEEEEEEETTEEEEEEEEEE-TTEEEEEEPPP-SEEEEEESS-GGG-EEEEE-TT--S-EEEEETTEEEEETT--

pLDDT: mean 74.95, std 17.28, range [23.56, 94.75]

Foldseek 3Di:
DDPVPDDDPPPPPDDPVRVVVVVLVVLLVLLVVLLVLLCCQQPVQLCVCCVDLQVLFPSVHHDCVSVLSVVLSVVCVVPVACPLVNLLSLLLLLLLLVVLVVCVVVVVADDVRSVSSNSNRVSNNVSSVVLQPDPPHNHDNVSSVVSNVVNVVVVVPVPPPVCPVDDPDDDDDDDDDPDPDDDPQAPVAADQKDWDDPVNLVVLVVVADQEWEQDPQATPPQEGAADQKHKYFAQDQGWWWKKKFAAAPQDTPDIDIDTHHHGDMDMDGDDDGQKMKMDTNRRNSRYIHIYGHSPNPFIWMAHVVPGGIDTPVPD